Protein AF-A0A538QY60-F1 (afdb_monomer_lite)

Sequence (248 aa):
MGRTGRHKSGGAQTLTHEDLARRRRRSDPSRRLRSSMGAKIITKTDRQMEDRLHAVASDPERADTLQKARAFKRTWIELAEALSRVHDKQLWDRWGFSDFDAYCRKELHLRSSTVAKLLGSYRFLETTAPRVIERARTDRHEAPIPSLPVVEFVQRATETGAADAETLRSIHRVAFEEGADAPVLNRQFGKLAFPQTDRDRREKLRAQIAQAARRLSSLIAEDGAPVPRQLAIRLEETIGELLEAVEN

Radius of gyration: 30.3 Å; chains: 1; bounding box: 83×89×67 Å

Structure (mmCIF, N/CA/C/O backbone):
data_AF-A0A538QY60-F1
#
_entry.id   AF-A0A538QY60-F1
#
loop_
_atom_site.group_PDB
_atom_site.id
_atom_site.type_symbol
_atom_site.label_atom_id
_atom_site.label_alt_id
_atom_site.label_comp_id
_atom_site.label_asym_id
_atom_site.label_entity_id
_atom_site.label_seq_id
_atom_site.pdbx_PDB_ins_code
_atom_site.Cartn_x
_atom_site.Cartn_y
_atom_site.Cartn_z
_atom_site.occupancy
_atom_site.B_iso_or_equiv
_atom_site.auth_seq_id
_atom_site.auth_comp_id
_atom_site.auth_asym_id
_atom_site.auth_atom_id
_atom_site.pdbx_PDB_model_num
ATOM 1 N N . MET A 1 1 ? -55.973 64.658 11.637 1.00 44.03 1 MET A N 1
ATOM 2 C CA . MET A 1 1 ? -54.753 63.821 11.708 1.00 44.03 1 MET A CA 1
ATOM 3 C C . MET A 1 1 ? -55.107 62.484 12.337 1.00 44.03 1 MET A C 1
ATOM 5 O O . MET A 1 1 ? -55.472 62.456 13.501 1.00 44.03 1 MET A O 1
ATOM 9 N N . GLY A 1 2 ? -55.047 61.400 11.566 1.00 36.53 2 GLY A N 1
ATOM 10 C CA . GLY A 1 2 ? -55.363 60.049 12.033 1.00 36.53 2 GLY A CA 1
ATOM 11 C C . GLY A 1 2 ? -54.959 59.024 10.976 1.00 36.53 2 GLY A C 1
ATOM 12 O O . GLY A 1 2 ? -55.387 59.116 9.832 1.00 36.53 2 GLY A O 1
ATOM 13 N N . ARG A 1 3 ? -54.059 58.114 11.358 1.00 40.88 3 ARG A N 1
ATOM 14 C CA . ARG A 1 3 ? -53.498 57.011 10.561 1.00 40.88 3 ARG A CA 1
ATOM 15 C C . ARG A 1 3 ? -54.577 56.012 10.132 1.00 40.88 3 ARG A C 1
ATOM 17 O O . ARG A 1 3 ? -55.439 55.702 10.943 1.00 40.88 3 ARG A O 1
ATOM 24 N N . THR A 1 4 ? -54.409 55.391 8.960 1.00 40.41 4 THR A N 1
ATOM 25 C CA . THR A 1 4 ? -54.319 53.925 8.710 1.00 40.41 4 THR A CA 1
ATOM 26 C C . THR A 1 4 ? -54.569 53.615 7.227 1.00 40.41 4 THR A C 1
ATOM 28 O O . THR A 1 4 ? -55.268 54.358 6.552 1.00 40.41 4 THR A O 1
ATOM 31 N N . GLY A 1 5 ? -53.990 52.518 6.716 1.00 36.97 5 GLY A N 1
ATOM 32 C CA . GLY A 1 5 ? -54.408 51.932 5.433 1.00 36.97 5 GLY A CA 1
ATOM 33 C C . GLY A 1 5 ? -53.284 51.505 4.489 1.00 36.97 5 GLY A C 1
ATOM 34 O O . GLY A 1 5 ? -53.156 52.027 3.390 1.00 36.97 5 GLY A O 1
ATOM 35 N N . ARG A 1 6 ? -52.461 50.539 4.906 1.00 41.94 6 ARG A N 1
ATOM 36 C CA . ARG A 1 6 ? -51.459 49.863 4.070 1.00 41.94 6 ARG A CA 1
ATOM 37 C C . ARG A 1 6 ? -52.165 48.772 3.251 1.00 41.94 6 ARG A C 1
ATOM 39 O O . ARG A 1 6 ? -52.459 47.721 3.807 1.00 41.94 6 ARG A O 1
ATOM 46 N N . HIS A 1 7 ? -52.394 48.988 1.956 1.00 40.53 7 HIS A N 1
ATOM 47 C CA . HIS A 1 7 ? -52.781 47.921 1.023 1.00 40.53 7 HIS A CA 1
ATOM 48 C C . HIS A 1 7 ? -51.578 47.510 0.165 1.00 40.53 7 HIS A C 1
ATOM 50 O O . HIS A 1 7 ? -51.062 48.288 -0.632 1.00 40.53 7 HIS A O 1
ATOM 56 N N . LYS A 1 8 ? -51.116 46.270 0.367 1.00 40.91 8 LYS A N 1
ATOM 57 C CA . LYS A 1 8 ? -50.194 45.568 -0.533 1.00 40.91 8 LYS A CA 1
ATOM 58 C C . LYS A 1 8 ? -51.001 45.065 -1.732 1.00 40.91 8 LYS A C 1
ATOM 60 O O . LYS A 1 8 ? -51.895 44.244 -1.547 1.00 40.91 8 LYS A O 1
ATOM 65 N N . SER A 1 9 ? -50.678 45.529 -2.933 1.00 40.78 9 SER A N 1
ATOM 66 C CA . SER A 1 9 ? -51.128 44.927 -4.186 1.00 40.78 9 SER A CA 1
ATOM 67 C C . SER A 1 9 ? -50.251 43.715 -4.509 1.00 40.78 9 SER A C 1
ATOM 69 O O . SER A 1 9 ? -49.025 43.805 -4.592 1.00 40.78 9 SER A O 1
ATOM 71 N N . GLY A 1 10 ? -50.894 42.556 -4.636 1.00 39.69 10 GLY A N 1
ATOM 72 C CA . GLY A 1 10 ? -50.293 41.346 -5.174 1.00 39.69 10 GLY A CA 1
ATOM 73 C C . GLY A 1 10 ? -50.169 41.456 -6.690 1.00 39.69 10 GLY A C 1
ATOM 74 O O . GLY A 1 10 ? -51.162 41.663 -7.380 1.00 39.69 10 GLY A O 1
ATOM 75 N N . GLY A 1 11 ? -48.949 41.304 -7.196 1.00 34.94 11 GLY A N 1
ATOM 76 C CA . GLY A 1 11 ? -48.679 41.002 -8.596 1.00 34.94 11 GLY A CA 1
ATOM 77 C C . GLY A 1 11 ? -48.161 39.575 -8.684 1.00 34.94 11 GLY A C 1
ATOM 78 O O . GLY A 1 11 ? -47.003 39.320 -8.362 1.00 34.94 11 GLY A O 1
ATOM 79 N N . ALA A 1 12 ? -49.027 38.644 -9.079 1.00 43.31 12 ALA A N 1
ATOM 80 C CA . ALA A 1 12 ? -48.617 37.317 -9.510 1.00 43.31 12 ALA A CA 1
ATOM 81 C C . ALA A 1 12 ? -47.839 37.471 -10.825 1.00 43.31 12 ALA A C 1
ATOM 83 O O . ALA A 1 12 ? -48.423 37.782 -11.860 1.00 43.31 12 ALA A O 1
ATOM 84 N N . GLN A 1 13 ? -46.516 37.310 -10.778 1.00 47.62 13 GLN A N 1
ATOM 85 C CA . GLN A 1 13 ? -45.700 37.203 -11.984 1.00 47.62 13 GLN A CA 1
ATOM 86 C C . GLN A 1 13 ? -45.639 35.736 -12.400 1.00 47.62 13 GLN A C 1
ATOM 88 O O . GLN A 1 13 ? -45.010 34.901 -11.750 1.00 47.62 13 GLN A O 1
ATOM 93 N N . THR A 1 14 ? -46.349 35.439 -13.480 1.00 42.47 14 THR A N 1
ATOM 94 C CA . THR A 1 14 ? -46.330 34.175 -14.207 1.00 42.47 14 THR A CA 1
ATOM 95 C C . THR A 1 14 ? -44.922 33.944 -14.762 1.00 42.47 14 THR A C 1
ATOM 97 O O . THR A 1 14 ? -44.492 34.634 -15.684 1.00 42.47 14 THR A O 1
ATOM 100 N N . LEU A 1 15 ? -44.187 32.998 -14.175 1.00 45.75 15 LEU A N 1
ATOM 101 C CA . LEU A 1 15 ? -42.883 32.552 -14.670 1.00 45.75 15 LEU A CA 1
ATOM 102 C C . LEU A 1 15 ? -43.074 31.848 -16.019 1.00 45.75 15 LEU A C 1
ATOM 104 O O . LEU A 1 15 ? -43.814 30.869 -16.118 1.00 45.75 15 LEU A O 1
ATOM 108 N N . THR A 1 16 ? -42.416 32.350 -17.059 1.00 52.09 16 THR A N 1
ATOM 109 C CA . THR A 1 16 ? -42.444 31.754 -18.396 1.00 52.09 16 THR A CA 1
ATOM 110 C C . THR A 1 16 ? -41.654 30.441 -18.412 1.00 52.09 16 THR A C 1
ATOM 112 O O . THR A 1 16 ? -40.683 30.247 -17.676 1.00 52.09 16 THR A O 1
ATOM 115 N N . HIS A 1 17 ? -42.055 29.518 -19.289 1.00 43.47 17 HIS A N 1
ATOM 116 C CA . HIS A 1 17 ? -41.416 28.206 -19.476 1.00 43.47 17 HIS A CA 1
ATOM 117 C C . HIS A 1 17 ? -39.932 28.314 -19.913 1.00 43.47 17 HIS A C 1
ATOM 119 O O . HIS A 1 17 ? -39.173 27.347 -19.838 1.00 43.47 17 HIS A O 1
ATOM 125 N N . GLU A 1 18 ? -39.503 29.510 -20.327 1.00 44.44 18 GLU A N 1
ATOM 126 C CA . GLU A 1 18 ? -38.142 29.849 -20.744 1.00 44.44 18 GLU A CA 1
ATOM 127 C C . GLU A 1 18 ? -37.214 30.193 -19.556 1.00 44.44 18 GLU A C 1
ATOM 129 O O . GLU A 1 18 ? -36.021 29.871 -19.581 1.00 44.44 18 GLU A O 1
ATOM 134 N N . ASP A 1 19 ? -37.757 30.723 -18.451 1.00 41.03 19 ASP A N 1
ATOM 135 C CA . ASP A 1 19 ? -36.991 31.032 -17.231 1.00 41.03 19 ASP A CA 1
ATOM 136 C C . ASP A 1 19 ? -36.635 29.776 -16.412 1.00 41.03 19 ASP A C 1
ATOM 138 O O . ASP A 1 19 ? -35.589 29.708 -15.752 1.00 41.03 19 ASP A O 1
ATOM 142 N N . LEU A 1 20 ? -37.440 28.716 -16.530 1.00 42.97 20 LEU A N 1
ATOM 143 C CA . LEU A 1 20 ? -37.137 27.387 -15.979 1.00 42.97 20 LEU A CA 1
ATOM 144 C C . LEU A 1 20 ? -36.014 26.663 -16.746 1.00 42.97 20 LEU A C 1
ATOM 146 O O . LEU A 1 20 ? -35.313 25.828 -16.163 1.00 42.97 20 LEU A O 1
ATOM 150 N N . ALA A 1 21 ? -35.773 27.018 -18.013 1.00 39.38 21 ALA A N 1
ATOM 151 C CA . ALA A 1 21 ? -34.707 26.434 -18.828 1.00 39.38 21 ALA A CA 1
ATOM 152 C C . ALA A 1 21 ? -33.327 27.070 -18.561 1.00 39.38 21 ALA A C 1
ATOM 154 O O . ALA A 1 21 ? -32.301 26.390 -18.658 1.00 39.38 21 ALA A O 1
ATOM 155 N N . ARG A 1 22 ? -33.266 28.342 -18.133 1.00 41.81 22 ARG A N 1
ATOM 156 C CA . ARG A 1 22 ? -31.994 29.021 -17.800 1.00 41.81 22 ARG A CA 1
ATOM 157 C C . ARG A 1 22 ? -31.427 28.666 -16.423 1.00 41.81 22 ARG A C 1
ATOM 159 O O . ARG A 1 22 ? -30.212 28.732 -16.239 1.00 41.81 22 ARG A O 1
ATOM 166 N N . ARG A 1 23 ? -32.247 28.199 -15.475 1.00 40.16 23 ARG A N 1
ATOM 167 C CA . ARG A 1 23 ? -31.788 27.750 -14.139 1.00 40.16 23 ARG A CA 1
ATOM 168 C C . ARG A 1 23 ? -31.292 26.299 -14.077 1.00 40.16 23 ARG A C 1
ATOM 170 O O . ARG A 1 23 ? -30.797 25.870 -13.036 1.00 40.16 23 ARG A O 1
ATOM 177 N N . ARG A 1 24 ? -31.350 25.553 -15.186 1.00 39.09 24 ARG A N 1
ATOM 178 C CA . ARG A 1 24 ? -30.848 24.169 -15.290 1.00 39.09 24 ARG A CA 1
ATOM 179 C C . ARG A 1 24 ? -29.451 24.028 -15.900 1.00 39.09 24 ARG A C 1
ATOM 181 O O . ARG A 1 24 ? -29.015 22.911 -16.150 1.00 39.09 24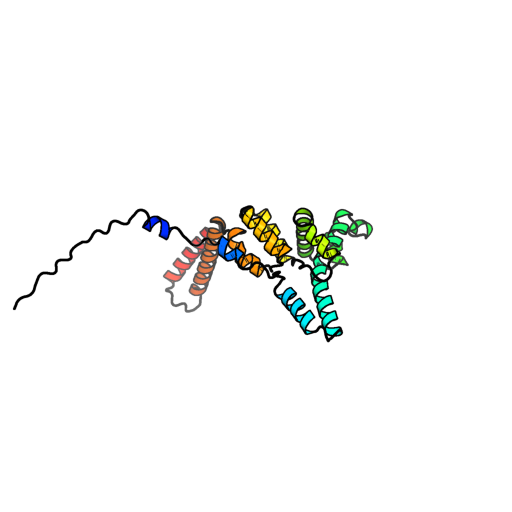 ARG A O 1
ATOM 188 N N . ARG A 1 25 ? -28.675 25.109 -16.027 1.00 40.50 25 ARG A N 1
ATOM 189 C CA . ARG A 1 25 ? -27.211 25.000 -16.167 1.00 40.50 25 ARG A CA 1
ATOM 190 C C . ARG A 1 25 ? -26.566 24.880 -14.788 1.00 40.50 25 ARG A C 1
ATOM 192 O O . ARG A 1 25 ? -25.803 25.740 -14.358 1.00 40.50 25 ARG A O 1
ATOM 199 N N . ARG A 1 26 ? -26.899 23.792 -14.083 1.00 39.00 26 ARG A N 1
ATOM 200 C CA . ARG A 1 26 ? -26.065 23.309 -12.982 1.00 39.00 26 ARG A CA 1
ATOM 201 C C . ARG A 1 26 ? -24.711 22.971 -13.591 1.00 39.00 26 ARG A C 1
ATOM 203 O O . ARG A 1 26 ? -24.622 22.204 -14.542 1.00 39.00 26 ARG A O 1
ATOM 210 N N . SER A 1 27 ? -23.695 23.638 -13.070 1.00 42.44 27 SER A N 1
ATOM 211 C CA . SER A 1 27 ? -22.279 23.386 -13.287 1.00 42.44 27 SER A CA 1
ATOM 212 C C . SER A 1 27 ? -21.989 21.895 -13.439 1.00 42.44 27 SER A C 1
ATOM 214 O O . SER A 1 27 ? -22.025 21.167 -12.451 1.00 42.44 27 SER A O 1
ATOM 216 N N . ASP A 1 28 ? -21.693 21.473 -14.666 1.00 39.91 28 ASP A N 1
ATOM 217 C CA . ASP A 1 28 ? -21.129 20.161 -14.955 1.00 39.91 28 ASP A CA 1
ATOM 218 C C . ASP A 1 28 ? -19.698 20.113 -14.378 1.00 39.91 28 ASP A C 1
ATOM 220 O O . ASP A 1 28 ? -18.821 20.847 -14.861 1.00 39.91 28 ASP A O 1
ATOM 224 N N . PRO A 1 29 ? -19.435 19.311 -13.327 1.00 40.12 29 PRO A N 1
ATOM 225 C CA . PRO A 1 29 ? -18.105 19.186 -12.730 1.00 40.12 29 PRO A CA 1
ATOM 226 C C . PRO A 1 29 ? -17.076 18.657 -13.739 1.00 40.12 29 PRO A C 1
ATOM 228 O O . PRO A 1 29 ? -15.895 19.002 -13.670 1.00 40.12 29 PRO A O 1
ATOM 231 N N . SER A 1 30 ? -17.543 17.905 -14.738 1.00 37.53 30 SER A N 1
ATOM 232 C CA . SER A 1 30 ? -16.745 17.269 -15.789 1.00 37.53 30 SER A CA 1
ATOM 233 C C . SER A 1 30 ? -16.115 18.283 -16.745 1.00 37.53 30 SER A C 1
ATOM 235 O O . SER A 1 30 ? -15.095 18.003 -17.376 1.00 37.53 30 SER A O 1
ATOM 237 N N . ARG A 1 31 ? -16.678 19.497 -16.840 1.00 32.94 31 ARG A N 1
ATOM 238 C CA . ARG A 1 31 ? -16.160 20.557 -17.719 1.00 32.94 31 ARG A CA 1
ATOM 239 C C . ARG A 1 31 ? -15.031 21.367 -17.078 1.00 32.94 31 ARG A C 1
ATOM 241 O O . ARG A 1 31 ? -14.162 21.849 -17.798 1.00 32.94 31 ARG A O 1
ATOM 248 N N . ARG A 1 32 ? -14.982 21.463 -15.742 1.00 34.56 32 ARG A N 1
ATOM 249 C CA . ARG A 1 32 ? -13.853 22.094 -15.021 1.00 34.56 32 ARG A CA 1
ATOM 250 C C . ARG A 1 32 ? -12.600 21.216 -15.004 1.00 34.56 32 ARG A C 1
ATOM 252 O O . ARG A 1 32 ? -11.502 21.748 -14.916 1.00 34.56 32 ARG A O 1
ATOM 259 N N . LEU A 1 33 ? -12.758 19.904 -15.174 1.00 37.53 33 LEU A N 1
ATOM 260 C CA . LEU A 1 33 ? -11.648 18.955 -15.302 1.00 37.53 33 LEU A CA 1
ATOM 261 C C . LEU A 1 33 ? -10.988 18.967 -16.694 1.00 37.53 33 LEU A C 1
ATOM 263 O O . LEU A 1 33 ? -9.854 18.525 -16.829 1.00 37.53 33 LEU A O 1
ATOM 267 N N . ARG A 1 34 ? -11.646 19.513 -17.729 1.00 36.66 34 ARG A N 1
ATOM 268 C CA . ARG A 1 34 ? -11.097 19.559 -19.100 1.00 36.66 34 ARG A CA 1
ATOM 269 C C . ARG A 1 34 ? -10.158 20.740 -19.373 1.00 36.66 34 ARG A C 1
ATOM 271 O O . ARG A 1 34 ? -9.475 20.723 -20.387 1.00 36.66 34 ARG A O 1
ATOM 278 N N . SER A 1 35 ? -10.089 21.740 -18.490 1.00 29.81 35 SER A N 1
ATOM 279 C CA . SER A 1 35 ? -9.277 22.953 -18.711 1.00 29.81 35 SER A CA 1
ATOM 280 C C . SER A 1 35 ? -7.883 22.920 -18.063 1.00 29.81 35 SER A C 1
ATOM 282 O O . SER A 1 35 ? -7.168 23.915 -18.120 1.00 29.81 35 SER A O 1
ATOM 284 N N . SER A 1 36 ? -7.475 21.796 -17.466 1.00 33.50 36 SER A N 1
ATOM 285 C CA . SER A 1 36 ? -6.102 21.568 -16.982 1.00 33.50 36 SER A CA 1
ATOM 286 C C . SER A 1 36 ? -5.434 20.467 -17.811 1.00 33.50 36 SER A C 1
ATOM 288 O O . SER A 1 36 ? -4.886 19.497 -17.307 1.00 33.50 36 SER A O 1
ATOM 290 N N . MET A 1 37 ? -5.561 20.581 -19.130 1.00 38.28 37 MET A N 1
ATOM 291 C CA . MET A 1 37 ? -4.953 19.673 -20.092 1.00 38.28 37 MET A CA 1
ATOM 292 C C . MET A 1 37 ? -3.650 20.330 -20.558 1.00 38.28 37 MET A C 1
ATOM 294 O O . MET A 1 37 ? -3.700 21.363 -21.219 1.00 38.28 37 MET A O 1
ATOM 298 N N . GLY A 1 38 ? -2.492 19.789 -20.157 1.00 31.70 38 GLY A N 1
ATOM 299 C CA . GLY A 1 38 ? -1.201 20.224 -20.714 1.00 31.70 38 GLY A CA 1
ATOM 300 C C . GLY A 1 38 ? 0.038 20.153 -19.821 1.00 31.70 38 GLY A C 1
ATOM 301 O O . GLY A 1 38 ? 1.133 20.382 -20.320 1.00 31.70 38 GLY A O 1
ATOM 302 N N . ALA A 1 39 ? -0.071 19.815 -18.538 1.00 32.88 39 ALA A N 1
ATOM 303 C CA . ALA A 1 39 ? 1.103 19.651 -17.683 1.00 32.88 39 ALA A CA 1
ATOM 304 C C . ALA A 1 39 ? 1.145 18.212 -17.167 1.00 32.88 39 ALA A C 1
ATOM 306 O O . ALA A 1 39 ? 0.395 17.889 -16.251 1.00 32.88 39 ALA A O 1
ATOM 307 N N . LYS A 1 40 ? 2.008 17.361 -17.758 1.00 33.75 40 LYS A N 1
ATOM 308 C CA . LYS A 1 40 ? 2.375 16.023 -17.239 1.00 33.75 40 LYS A CA 1
ATOM 309 C C . LYS A 1 40 ? 2.449 16.133 -15.722 1.00 33.75 40 LYS A C 1
ATOM 311 O O . LYS A 1 40 ? 3.276 16.929 -15.283 1.00 33.75 40 LYS A O 1
ATOM 316 N N . ILE A 1 41 ? 1.558 15.513 -14.937 1.00 40.41 41 ILE A N 1
ATOM 317 C CA . ILE A 1 41 ? 1.524 15.875 -13.516 1.00 40.41 41 ILE A CA 1
ATOM 318 C C . ILE A 1 41 ? 2.836 15.489 -12.857 1.00 40.41 41 ILE A C 1
ATOM 320 O O . ILE A 1 41 ? 3.411 16.412 -12.328 1.00 40.41 41 ILE A O 1
ATOM 324 N N . ILE A 1 42 ? 3.423 14.305 -13.020 1.00 49.16 42 ILE A N 1
ATOM 325 C CA . ILE A 1 42 ? 4.680 13.896 -12.364 1.00 49.16 42 ILE A CA 1
ATOM 326 C C . ILE A 1 42 ? 4.541 14.011 -10.824 1.00 49.16 42 ILE A C 1
ATOM 328 O O . ILE A 1 42 ? 3.938 14.943 -10.288 1.00 49.16 42 ILE A O 1
ATOM 332 N N . THR A 1 43 ? 5.050 13.051 -10.043 1.00 56.62 43 THR A N 1
ATOM 333 C CA . THR A 1 43 ? 4.915 13.164 -8.575 1.00 56.62 43 THR A CA 1
ATOM 334 C C . THR A 1 43 ? 5.474 14.523 -8.138 1.00 56.62 43 THR A C 1
ATOM 336 O O . THR A 1 43 ? 6.465 14.973 -8.709 1.00 56.62 43 THR A O 1
ATOM 339 N N . LYS A 1 44 ? 4.877 15.224 -7.158 1.00 56.03 44 LYS A N 1
ATOM 340 C CA . LYS A 1 44 ? 5.385 16.550 -6.732 1.00 56.03 44 LYS A CA 1
ATOM 341 C C . LYS A 1 44 ? 6.896 16.506 -6.490 1.00 56.03 44 LYS A C 1
ATOM 343 O O . LYS A 1 44 ? 7.605 17.442 -6.834 1.00 56.03 44 LYS A O 1
ATOM 348 N N . THR A 1 45 ? 7.383 15.394 -5.948 1.00 53.72 45 THR A N 1
ATOM 349 C CA . THR A 1 45 ? 8.804 15.128 -5.746 1.00 53.72 45 THR A CA 1
ATOM 350 C C . THR A 1 45 ? 9.565 14.864 -7.046 1.00 53.72 45 THR A C 1
ATOM 352 O O . THR A 1 45 ? 10.650 15.406 -7.187 1.00 53.72 45 THR A O 1
ATOM 355 N N . ASP A 1 46 ? 9.057 14.062 -7.984 1.00 57.94 46 ASP A N 1
ATOM 356 C CA . ASP A 1 46 ? 9.728 13.829 -9.273 1.00 57.94 46 ASP A CA 1
ATOM 357 C C . ASP A 1 46 ? 9.736 15.080 -10.148 1.00 57.94 46 ASP A C 1
ATOM 359 O O . ASP A 1 46 ? 10.753 15.355 -10.767 1.00 57.94 46 ASP A O 1
ATOM 363 N N . ARG A 1 47 ? 8.669 15.885 -10.120 1.00 63.91 47 ARG A N 1
ATOM 364 C CA . ARG A 1 47 ? 8.585 17.164 -10.826 1.00 63.91 47 ARG A CA 1
ATOM 365 C C . ARG A 1 47 ? 9.565 18.157 -10.230 1.00 63.91 47 ARG A C 1
ATOM 367 O O . ARG A 1 47 ? 10.355 18.747 -10.940 1.00 63.91 47 ARG A O 1
ATOM 374 N N . GLN A 1 48 ? 9.605 18.248 -8.900 1.00 63.75 48 GLN A N 1
ATOM 375 C CA . GLN A 1 48 ? 10.630 19.024 -8.207 1.00 63.75 48 GLN A CA 1
ATOM 376 C C . GLN A 1 48 ? 12.044 18.510 -8.485 1.00 63.75 48 GLN A C 1
ATOM 378 O O . GLN A 1 48 ? 12.972 19.307 -8.489 1.00 63.75 48 GLN A O 1
ATOM 383 N N . MET A 1 49 ? 12.249 17.201 -8.656 1.00 66.19 49 MET A N 1
ATOM 384 C CA . MET A 1 49 ? 13.557 16.635 -9.000 1.00 66.19 49 MET A CA 1
ATOM 385 C C . MET A 1 49 ? 13.931 16.913 -10.460 1.00 66.19 49 MET A C 1
ATOM 387 O O . MET A 1 49 ? 15.101 17.158 -10.719 1.00 66.19 49 MET A O 1
ATOM 391 N N . GLU A 1 50 ? 12.974 16.919 -11.385 1.00 69.25 50 GLU A N 1
ATOM 392 C CA . GLU A 1 50 ? 13.157 17.303 -12.789 1.00 69.25 50 GLU A CA 1
ATOM 393 C C . GLU A 1 50 ? 13.428 18.807 -12.930 1.00 69.25 50 GLU A C 1
ATOM 395 O O . GLU A 1 50 ? 14.441 19.197 -13.504 1.00 69.25 50 GLU A O 1
ATOM 400 N N . ASP A 1 51 ? 12.618 19.655 -12.292 1.00 75.00 51 ASP A N 1
ATOM 401 C CA . ASP A 1 51 ? 12.842 21.102 -12.213 1.00 75.00 51 ASP A CA 1
ATOM 402 C C . ASP A 1 51 ? 14.221 21.405 -11.598 1.00 75.00 51 ASP A C 1
ATOM 404 O O . ASP A 1 51 ? 14.958 22.269 -12.074 1.00 75.00 51 ASP A O 1
ATOM 408 N N . ARG A 1 52 ? 14.614 20.655 -10.556 1.00 68.25 52 ARG A N 1
ATOM 409 C CA . ARG A 1 52 ? 15.950 20.763 -9.952 1.00 68.25 52 ARG A CA 1
ATOM 410 C C . ARG A 1 52 ? 17.050 20.263 -10.877 1.00 68.25 52 ARG A C 1
ATOM 412 O O . ARG A 1 52 ? 18.094 20.897 -10.889 1.00 68.25 52 ARG A O 1
ATOM 419 N N . LEU A 1 53 ? 16.842 19.185 -11.635 1.00 73.44 53 LEU A N 1
ATOM 420 C CA . LEU A 1 53 ? 17.801 18.688 -12.629 1.00 73.44 53 LEU A CA 1
ATOM 421 C C . LEU A 1 53 ? 18.093 19.751 -13.688 1.00 73.44 53 LEU A C 1
ATOM 423 O O . LEU A 1 53 ? 19.257 19.989 -13.994 1.00 73.44 53 LEU A O 1
ATOM 427 N N . HIS A 1 54 ? 17.060 20.438 -14.182 1.00 75.06 54 HIS A N 1
ATOM 428 C CA . HIS A 1 54 ? 17.236 21.573 -15.086 1.00 75.06 54 HIS A CA 1
ATOM 429 C C . HIS A 1 54 ? 17.958 22.745 -14.408 1.00 75.06 54 HIS A C 1
ATOM 431 O O . HIS A 1 54 ? 18.854 23.338 -15.003 1.00 75.06 54 HIS A O 1
ATOM 437 N N . ALA A 1 55 ? 17.621 23.052 -13.152 1.00 73.56 55 ALA A N 1
ATOM 438 C CA . ALA A 1 55 ? 18.246 24.144 -12.405 1.00 73.56 55 ALA A CA 1
ATOM 439 C C . ALA A 1 55 ? 19.720 23.889 -12.033 1.00 73.56 55 ALA A C 1
ATOM 441 O O . ALA A 1 55 ? 20.468 24.846 -11.853 1.00 73.56 55 ALA A O 1
ATOM 442 N N . VAL A 1 56 ? 20.143 22.625 -11.907 1.00 76.56 56 VAL A N 1
ATOM 443 C CA . VAL A 1 56 ? 21.534 22.242 -11.600 1.00 76.56 56 VAL A CA 1
ATOM 444 C C . VAL A 1 56 ? 22.272 21.675 -12.811 1.00 76.56 56 VAL A C 1
ATOM 446 O O . VAL A 1 56 ? 23.317 21.060 -12.647 1.00 76.56 56 VAL A O 1
ATOM 449 N N . ALA A 1 57 ? 21.769 21.885 -14.031 1.00 73.31 57 ALA A N 1
ATOM 450 C CA . ALA A 1 57 ? 22.366 21.324 -15.245 1.00 73.31 57 ALA A CA 1
ATOM 451 C C . ALA A 1 57 ? 23.829 21.759 -15.476 1.00 73.31 57 ALA A C 1
ATOM 453 O O . ALA A 1 57 ? 24.585 21.045 -16.129 1.00 73.31 57 ALA A O 1
ATOM 454 N N . SER A 1 58 ? 24.242 22.905 -14.923 1.00 80.31 58 SER A N 1
ATOM 455 C CA . SER A 1 58 ? 25.626 23.396 -14.946 1.00 80.31 58 SER A CA 1
ATOM 456 C C . SER A 1 58 ? 26.534 22.783 -13.868 1.00 80.31 58 SER A C 1
ATOM 458 O O . SER A 1 58 ? 27.714 23.113 -13.822 1.00 80.31 58 SER A O 1
ATOM 460 N N . ASP A 1 59 ? 25.995 21.934 -12.990 1.00 83.06 59 ASP A N 1
ATOM 461 C CA . ASP A 1 59 ? 26.702 21.218 -11.925 1.00 83.06 59 ASP A CA 1
ATOM 462 C C . ASP A 1 59 ? 26.554 19.699 -12.155 1.00 83.06 59 ASP A C 1
ATOM 464 O O . ASP A 1 59 ? 25.557 19.088 -11.744 1.00 83.06 59 ASP A O 1
ATOM 468 N N . PRO A 1 60 ? 27.524 19.078 -12.854 1.00 76.38 60 PRO A N 1
ATOM 469 C CA . PRO A 1 60 ? 27.450 17.672 -13.236 1.00 76.38 60 PRO A CA 1
ATOM 470 C C . PRO A 1 60 ? 27.306 16.709 -12.052 1.00 76.38 60 PRO A C 1
ATOM 472 O O . PRO A 1 60 ? 26.589 15.717 -12.169 1.00 76.38 60 PRO A O 1
ATOM 475 N N . GLU A 1 61 ? 27.927 16.998 -10.904 1.00 69.94 61 GLU A N 1
ATOM 476 C CA . GLU A 1 61 ? 27.871 16.130 -9.718 1.00 69.94 61 GLU A CA 1
ATOM 477 C C . GLU A 1 61 ? 26.492 16.172 -9.049 1.00 69.94 61 GLU A C 1
ATOM 479 O O . GLU A 1 61 ? 25.937 15.138 -8.648 1.00 69.94 61 GLU A O 1
ATOM 484 N N . ARG A 1 62 ? 25.879 17.359 -8.967 1.00 70.00 62 ARG A N 1
ATOM 485 C CA . ARG A 1 62 ? 24.512 17.498 -8.440 1.00 70.00 62 ARG A CA 1
ATOM 486 C C . ARG A 1 62 ? 23.475 16.907 -9.384 1.00 70.00 62 ARG A C 1
ATOM 488 O O . ARG A 1 62 ? 22.521 16.281 -8.911 1.00 70.00 62 ARG A O 1
ATOM 495 N N . ALA A 1 63 ? 23.654 17.079 -10.692 1.00 74.56 63 ALA A N 1
ATOM 496 C CA . ALA A 1 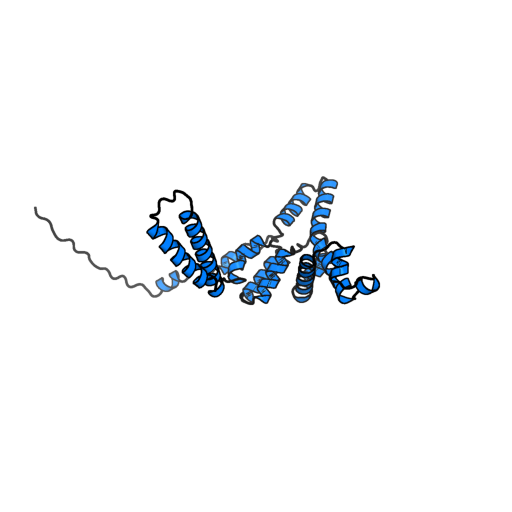63 ? 22.794 16.459 -11.691 1.00 74.56 63 ALA A CA 1
ATOM 497 C C . ALA A 1 63 ? 22.871 14.924 -11.614 1.00 74.56 63 ALA A C 1
ATOM 499 O O . ALA A 1 63 ? 21.835 14.262 -11.548 1.00 74.56 63 ALA A O 1
ATOM 500 N N . ASP A 1 64 ? 24.078 14.362 -11.525 1.00 72.69 64 ASP A N 1
ATOM 501 C CA . ASP A 1 64 ? 24.312 12.924 -11.362 1.00 72.69 64 ASP A CA 1
ATOM 502 C C . ASP A 1 64 ? 23.674 12.374 -10.072 1.00 72.69 64 ASP A C 1
ATOM 504 O O . ASP A 1 64 ? 22.944 11.379 -10.099 1.00 72.69 64 ASP A O 1
ATOM 508 N N . THR A 1 65 ? 23.839 13.070 -8.946 1.00 74.75 65 THR A N 1
ATOM 509 C CA . THR A 1 65 ? 23.229 12.670 -7.666 1.00 74.75 65 THR A CA 1
ATOM 510 C C . THR A 1 65 ? 21.696 12.647 -7.744 1.00 74.75 65 THR A C 1
ATOM 512 O O . THR A 1 65 ? 21.056 11.707 -7.264 1.00 74.75 65 THR A O 1
ATOM 515 N N . LEU A 1 66 ? 21.081 13.650 -8.384 1.00 74.06 66 LEU A N 1
ATOM 516 C CA . LEU A 1 66 ? 19.630 13.689 -8.598 1.00 74.06 66 LEU A CA 1
ATOM 517 C C . LEU A 1 66 ? 19.152 12.582 -9.546 1.00 74.06 66 LEU A C 1
ATOM 519 O O . LEU A 1 66 ? 18.102 11.985 -9.296 1.00 74.06 66 LEU A O 1
ATOM 523 N N . GLN A 1 67 ? 19.910 12.270 -10.600 1.00 72.88 67 GLN A N 1
ATOM 524 C CA . GLN A 1 67 ? 19.596 11.155 -11.497 1.00 72.88 67 GLN A CA 1
ATOM 525 C C . GLN A 1 67 ? 19.632 9.816 -10.754 1.00 72.88 67 GLN A C 1
ATOM 527 O O . GLN A 1 67 ? 18.672 9.047 -10.838 1.00 72.88 67 GLN A O 1
ATOM 532 N N . LYS A 1 68 ? 20.672 9.568 -9.950 1.00 73.75 68 LYS A N 1
ATOM 533 C CA . LYS A 1 68 ? 20.788 8.364 -9.111 1.00 73.75 68 LYS A CA 1
ATOM 534 C C . LYS A 1 68 ? 19.647 8.258 -8.099 1.00 73.75 68 LYS A C 1
ATOM 536 O O . LYS A 1 68 ? 19.061 7.187 -7.945 1.00 73.75 68 LYS A O 1
ATOM 541 N N . ALA A 1 69 ? 19.256 9.368 -7.470 1.00 72.06 69 ALA A N 1
ATOM 542 C CA . ALA A 1 69 ? 18.112 9.401 -6.556 1.00 72.06 69 ALA A CA 1
ATOM 543 C C . ALA A 1 69 ? 16.775 9.083 -7.257 1.00 72.06 69 ALA A C 1
ATOM 545 O O . ALA A 1 69 ? 15.921 8.404 -6.683 1.00 72.06 69 ALA A O 1
ATOM 546 N N . ARG A 1 70 ? 16.585 9.530 -8.507 1.00 72.69 70 ARG A N 1
ATOM 547 C CA . ARG A 1 70 ? 15.408 9.167 -9.320 1.00 72.69 70 ARG A CA 1
ATOM 548 C C . ARG A 1 70 ? 15.432 7.693 -9.724 1.00 72.69 70 ARG A C 1
ATOM 550 O O . ARG A 1 70 ? 14.408 7.025 -9.598 1.00 72.69 70 ARG A O 1
ATOM 557 N N . ALA A 1 71 ? 16.586 7.167 -10.137 1.00 70.44 71 ALA A N 1
ATOM 558 C CA . ALA A 1 71 ? 16.756 5.751 -10.462 1.00 70.44 71 ALA A CA 1
ATOM 559 C C . ALA A 1 71 ? 16.462 4.847 -9.252 1.00 70.44 71 ALA A C 1
ATOM 561 O O . ALA A 1 71 ? 15.777 3.835 -9.391 1.00 70.44 71 ALA A O 1
ATOM 562 N N . PHE A 1 72 ? 16.865 5.263 -8.047 1.00 70.50 72 PHE A N 1
ATOM 563 C CA . PHE A 1 72 ? 16.582 4.531 -6.813 1.00 70.50 72 PHE A CA 1
ATOM 564 C C . PHE A 1 72 ? 15.081 4.287 -6.585 1.00 70.50 72 PHE A C 1
ATOM 566 O O . PHE A 1 72 ? 14.699 3.223 -6.109 1.00 70.50 72 PHE A O 1
ATOM 573 N N . LYS A 1 73 ? 14.188 5.202 -6.985 1.00 67.50 73 LYS A N 1
ATOM 574 C CA . LYS A 1 73 ? 12.730 5.006 -6.829 1.00 67.50 73 LYS A CA 1
ATOM 575 C C . LYS A 1 73 ? 12.169 3.836 -7.642 1.00 67.50 73 LYS A C 1
ATOM 577 O O . LYS A 1 73 ? 11.073 3.369 -7.350 1.00 67.50 73 LYS A O 1
ATOM 582 N N . ARG A 1 74 ? 12.908 3.360 -8.644 1.00 73.12 74 ARG A N 1
ATOM 583 C CA . ARG A 1 74 ? 12.540 2.231 -9.512 1.00 73.12 74 ARG A CA 1
ATOM 584 C C . ARG A 1 74 ? 12.924 0.886 -8.903 1.00 73.12 74 ARG A C 1
ATOM 586 O O . ARG A 1 74 ? 12.357 -0.135 -9.281 1.00 73.12 74 ARG A O 1
ATOM 593 N N . THR A 1 75 ? 13.840 0.898 -7.934 1.00 82.50 75 THR A N 1
ATOM 594 C CA . THR A 1 75 ? 14.452 -0.309 -7.355 1.00 82.50 75 THR A CA 1
ATOM 595 C C . THR A 1 75 ? 13.435 -1.261 -6.744 1.00 82.50 75 THR A C 1
ATOM 597 O O . THR A 1 75 ? 13.676 -2.462 -6.705 1.00 82.50 75 THR A O 1
ATOM 600 N N . TRP A 1 76 ? 12.267 -0.767 -6.317 1.00 90.00 76 TRP A N 1
ATOM 601 C CA . TRP A 1 76 ? 11.220 -1.640 -5.798 1.00 90.00 76 TRP A CA 1
ATOM 602 C C . TRP A 1 76 ? 10.623 -2.545 -6.887 1.00 90.00 76 TRP A C 1
ATOM 604 O O . TRP A 1 76 ? 10.355 -3.705 -6.592 1.00 90.00 76 TRP A O 1
ATOM 614 N N . ILE A 1 77 ? 10.449 -2.060 -8.128 1.00 90.88 77 ILE A N 1
ATOM 615 C CA . ILE A 1 77 ? 9.945 -2.874 -9.251 1.00 90.88 77 ILE A CA 1
ATOM 616 C C . ILE A 1 77 ? 10.991 -3.918 -9.629 1.00 90.88 77 ILE A C 1
ATOM 618 O O . ILE A 1 77 ? 10.651 -5.081 -9.810 1.00 90.88 77 ILE A O 1
ATOM 622 N N . GLU A 1 78 ? 12.263 -3.523 -9.695 1.00 89.88 78 GLU A N 1
ATOM 623 C CA . GLU A 1 78 ? 13.373 -4.431 -10.004 1.00 89.88 78 GLU A CA 1
ATOM 624 C C . GLU A 1 78 ? 13.508 -5.538 -8.951 1.00 89.88 78 GLU A C 1
ATOM 626 O O . GLU A 1 78 ? 13.642 -6.716 -9.289 1.00 89.88 78 GLU A O 1
ATOM 631 N N . LEU A 1 79 ? 13.415 -5.170 -7.669 1.00 90.50 79 LEU A N 1
ATOM 632 C CA . LEU A 1 79 ? 13.423 -6.120 -6.564 1.00 90.50 79 LEU A CA 1
ATOM 633 C C . LEU A 1 79 ? 12.195 -7.031 -6.606 1.00 90.50 79 LEU A C 1
ATOM 635 O O . LEU A 1 79 ? 12.342 -8.240 -6.462 1.00 90.50 79 LEU A O 1
ATOM 639 N N . ALA A 1 80 ? 10.995 -6.485 -6.812 1.00 94.69 80 ALA A N 1
ATOM 640 C CA . ALA A 1 80 ? 9.772 -7.279 -6.871 1.00 94.69 80 ALA A CA 1
ATOM 641 C C . ALA A 1 80 ? 9.780 -8.256 -8.056 1.00 94.69 80 ALA A C 1
ATOM 643 O O . ALA A 1 80 ? 9.393 -9.409 -7.896 1.00 94.69 80 ALA A O 1
ATOM 644 N N . GLU A 1 81 ? 10.304 -7.834 -9.206 1.00 94.00 81 GLU A N 1
ATOM 645 C CA . GLU A 1 81 ? 10.514 -8.694 -10.367 1.00 94.00 81 GLU A CA 1
ATOM 646 C C . GLU A 1 81 ? 11.512 -9.822 -10.060 1.00 94.00 81 GLU A C 1
ATOM 648 O O . GLU A 1 81 ? 11.266 -10.988 -10.376 1.00 94.00 81 GLU A O 1
ATOM 653 N N . ALA A 1 82 ? 12.645 -9.504 -9.422 1.00 92.75 82 ALA A N 1
ATOM 654 C CA . ALA A 1 82 ? 13.617 -10.511 -9.008 1.00 92.75 82 ALA A CA 1
ATOM 655 C C . ALA A 1 82 ? 13.010 -11.505 -8.009 1.00 92.75 82 ALA A C 1
ATOM 657 O O . ALA A 1 82 ? 13.157 -12.712 -8.198 1.00 92.75 82 ALA A O 1
ATOM 658 N N . LEU A 1 83 ? 12.281 -11.007 -7.007 1.00 94.00 83 LEU A N 1
ATOM 659 C CA . LEU A 1 83 ? 11.556 -11.825 -6.038 1.00 94.00 83 LEU A CA 1
ATOM 660 C C . LEU A 1 83 ? 10.505 -12.704 -6.720 1.00 94.00 83 LEU A C 1
ATOM 662 O O . LEU A 1 83 ? 10.410 -13.869 -6.353 1.00 94.00 83 LEU A O 1
ATOM 666 N N . SER A 1 84 ? 9.772 -12.204 -7.722 1.00 96.19 84 SER A N 1
ATOM 667 C CA . SER A 1 84 ? 8.801 -13.013 -8.475 1.00 96.19 84 SER A CA 1
ATOM 668 C C . SER A 1 84 ? 9.501 -14.139 -9.222 1.00 96.19 84 SER A C 1
ATOM 670 O O . SER A 1 84 ? 9.120 -15.292 -9.092 1.00 96.19 84 SER A O 1
ATOM 672 N N . ARG A 1 85 ? 10.614 -13.860 -9.914 1.00 94.94 85 ARG A N 1
ATOM 673 C CA . ARG A 1 85 ? 11.384 -14.916 -10.593 1.00 94.94 85 ARG A CA 1
ATOM 674 C C . ARG A 1 85 ? 11.944 -15.957 -9.629 1.00 94.94 85 ARG A C 1
ATOM 676 O O . ARG A 1 85 ? 11.986 -17.132 -9.986 1.00 94.94 85 ARG A O 1
ATOM 683 N N . VAL A 1 86 ? 12.417 -15.533 -8.454 1.00 93.88 86 VAL A N 1
ATOM 684 C CA . VAL A 1 86 ? 12.850 -16.455 -7.396 1.00 93.88 86 VAL A CA 1
ATOM 685 C C . VAL A 1 86 ? 11.668 -17.306 -6.957 1.00 93.88 86 VAL A C 1
ATOM 687 O O . VAL A 1 86 ? 11.813 -18.527 -6.980 1.00 93.88 86 VAL A O 1
ATOM 690 N N . HIS A 1 87 ? 10.535 -16.660 -6.639 1.00 95.06 87 HIS A N 1
ATOM 691 C CA . HIS A 1 87 ? 9.261 -17.261 -6.238 1.00 95.06 87 HIS A CA 1
ATOM 692 C C . HIS A 1 87 ? 8.802 -18.345 -7.237 1.00 95.06 87 HIS A C 1
ATOM 694 O O . HIS A 1 87 ? 8.626 -19.509 -6.887 1.00 95.06 87 HIS A O 1
ATOM 700 N N . ASP A 1 88 ? 8.676 -17.982 -8.509 1.00 94.38 88 ASP A N 1
ATOM 701 C CA . ASP A 1 88 ? 8.069 -18.824 -9.542 1.00 94.38 88 ASP A CA 1
ATOM 702 C C . ASP A 1 88 ? 8.956 -20.009 -9.940 1.00 94.38 88 ASP A C 1
ATOM 704 O O . ASP A 1 88 ? 8.458 -21.072 -10.304 1.00 94.38 88 ASP A O 1
ATOM 708 N N . LYS A 1 89 ? 10.282 -19.849 -9.851 1.00 94.38 89 LYS A N 1
ATOM 709 C CA . LYS A 1 89 ? 11.256 -20.905 -10.175 1.00 94.38 89 LYS A CA 1
ATOM 710 C C . LYS A 1 89 ? 11.711 -21.715 -8.963 1.00 94.38 89 LYS A C 1
ATOM 712 O O . LYS A 1 89 ? 12.608 -22.541 -9.111 1.00 94.38 89 LYS A O 1
ATOM 717 N N . GLN A 1 90 ? 11.162 -21.445 -7.780 1.00 94.88 90 GLN A N 1
ATOM 718 C CA . GLN A 1 90 ? 11.545 -22.112 -6.534 1.00 94.88 90 GLN A CA 1
ATOM 719 C C . GLN A 1 90 ? 13.057 -22.087 -6.255 1.00 94.88 90 GLN A C 1
ATOM 721 O O . GLN A 1 90 ? 13.628 -23.039 -5.730 1.00 94.88 90 GLN A O 1
ATOM 726 N N . LEU A 1 91 ? 13.741 -20.987 -6.607 1.00 87.25 91 LEU A N 1
ATOM 727 C CA . LEU A 1 91 ? 15.212 -20.949 -6.567 1.00 87.25 91 LEU A CA 1
ATOM 728 C C . LEU A 1 91 ? 15.784 -21.071 -5.150 1.00 87.25 91 LEU A C 1
ATOM 730 O O . LEU A 1 91 ? 16.927 -21.483 -5.007 1.00 87.25 91 LEU A O 1
ATOM 734 N N . TRP A 1 92 ? 15.009 -20.761 -4.111 1.00 83.94 92 TRP A N 1
ATOM 735 C CA . TRP A 1 92 ? 15.444 -20.912 -2.720 1.00 83.94 92 TRP A CA 1
ATOM 736 C C . TRP A 1 92 ? 15.780 -22.361 -2.351 1.00 83.94 92 TRP A C 1
ATOM 738 O O . TRP A 1 92 ? 16.678 -22.575 -1.539 1.00 83.94 92 TRP A O 1
ATOM 748 N N . ASP A 1 93 ? 15.117 -23.340 -2.974 1.00 87.88 93 ASP A N 1
ATOM 749 C CA . ASP A 1 93 ? 15.337 -24.766 -2.714 1.00 87.88 93 ASP A CA 1
ATOM 750 C C . ASP A 1 93 ? 16.753 -25.179 -3.137 1.00 87.88 93 ASP A C 1
ATOM 752 O O . ASP A 1 93 ? 17.533 -25.708 -2.346 1.00 87.88 93 ASP A O 1
ATOM 756 N N . ARG A 1 94 ? 17.168 -24.776 -4.347 1.00 88.81 94 ARG A N 1
ATOM 757 C CA . ARG A 1 94 ? 18.534 -25.022 -4.844 1.00 88.81 94 ARG A CA 1
ATOM 758 C C . ARG A 1 94 ? 19.613 -24.332 -4.002 1.00 88.81 94 ARG A C 1
ATOM 760 O O . ARG A 1 94 ? 20.777 -24.714 -4.075 1.00 88.81 94 ARG A O 1
ATOM 767 N N . TRP A 1 95 ? 19.245 -23.266 -3.296 1.00 92.81 95 TRP A N 1
ATOM 768 C CA . TRP A 1 95 ? 20.135 -22.497 -2.427 1.00 92.81 95 TRP A CA 1
ATOM 769 C C . TRP A 1 95 ? 20.138 -23.022 -0.984 1.00 92.81 95 TRP A C 1
ATOM 771 O O . TRP A 1 95 ? 20.867 -22.495 -0.151 1.00 92.81 95 TRP A O 1
ATOM 781 N N . GLY A 1 96 ? 19.370 -24.079 -0.692 1.00 87.06 96 GLY A N 1
ATOM 782 C CA . GLY A 1 96 ? 19.364 -24.756 0.605 1.00 87.06 96 GLY A CA 1
ATOM 783 C C . GLY A 1 96 ? 18.451 -24.120 1.655 1.00 87.06 96 GLY A C 1
ATOM 784 O O . GLY A 1 96 ? 18.623 -24.375 2.848 1.00 87.06 96 GLY A O 1
ATOM 785 N N . PHE A 1 97 ? 17.486 -23.291 1.253 1.00 87.56 97 PHE A N 1
ATOM 786 C CA . PHE A 1 97 ? 16.484 -22.739 2.167 1.00 87.56 97 PHE A CA 1
ATOM 787 C C . PHE A 1 97 ? 15.226 -23.612 2.192 1.00 87.56 97 PHE A C 1
ATOM 789 O O . PHE A 1 97 ? 14.778 -24.093 1.158 1.00 87.56 97 PHE A O 1
ATOM 796 N N . SER A 1 98 ? 14.621 -23.762 3.377 1.00 94.69 98 SER A N 1
ATOM 797 C CA . SER A 1 98 ? 13.431 -24.606 3.587 1.00 94.69 98 SER A CA 1
ATOM 798 C C . SER A 1 98 ? 12.208 -24.163 2.786 1.00 94.69 98 SER A C 1
ATOM 800 O O . SER A 1 98 ? 11.386 -24.982 2.394 1.00 94.69 98 SER A O 1
ATOM 802 N N . ASP A 1 99 ? 12.070 -22.857 2.587 1.00 97.00 99 ASP A N 1
ATOM 803 C CA . ASP A 1 99 ? 10.954 -22.218 1.907 1.00 97.00 99 ASP A CA 1
ATOM 804 C C . ASP A 1 99 ? 11.353 -20.790 1.496 1.00 97.00 99 ASP A C 1
ATOM 806 O O . ASP A 1 99 ? 12.397 -20.258 1.900 1.00 97.00 99 ASP A O 1
ATOM 810 N N . PHE A 1 100 ? 10.507 -20.157 0.684 1.00 94.25 100 PHE A N 1
ATOM 811 C CA . PHE A 1 100 ? 10.743 -18.807 0.180 1.00 94.25 100 PHE A CA 1
ATOM 812 C C . PHE A 1 100 ? 10.826 -17.753 1.297 1.00 94.25 100 PHE A C 1
ATOM 814 O O . PHE A 1 100 ? 11.658 -16.848 1.227 1.00 94.25 100 PHE A O 1
ATOM 821 N N . ASP A 1 101 ? 10.016 -17.876 2.354 1.00 93.94 101 ASP A N 1
ATOM 822 C CA . ASP A 1 101 ? 10.026 -16.925 3.472 1.00 93.94 101 ASP A CA 1
ATOM 823 C C . ASP A 1 101 ? 11.333 -17.031 4.274 1.00 93.94 101 ASP A C 1
ATOM 825 O O . ASP A 1 101 ? 11.907 -16.022 4.690 1.00 93.94 101 ASP A O 1
ATOM 829 N N . ALA A 1 102 ? 11.861 -18.247 4.439 1.00 90.94 102 ALA A N 1
ATOM 830 C CA . ALA A 1 102 ? 13.157 -18.498 5.045 1.00 90.94 102 ALA A CA 1
ATOM 831 C C . ALA A 1 102 ? 14.297 -17.848 4.257 1.00 90.94 102 ALA A C 1
ATOM 833 O O . ALA A 1 102 ? 15.141 -17.208 4.885 1.00 90.94 102 ALA A O 1
ATOM 834 N N . TYR A 1 103 ? 14.295 -17.949 2.925 1.00 90.44 103 TYR A N 1
ATOM 835 C CA . TYR A 1 103 ? 15.242 -17.238 2.060 1.00 90.44 103 TYR A CA 1
ATOM 836 C C . TYR A 1 103 ? 15.143 -15.716 2.235 1.00 90.44 103 TYR A C 1
ATOM 838 O O . TYR A 1 103 ? 16.123 -15.061 2.601 1.00 90.44 103 TYR A O 1
ATOM 846 N N . CYS A 1 104 ? 13.943 -15.148 2.077 1.00 83.69 104 CYS A N 1
ATOM 847 C CA . CYS A 1 104 ? 13.741 -13.704 2.185 1.00 83.69 104 CYS A CA 1
ATOM 848 C C . CYS A 1 104 ? 14.158 -13.143 3.551 1.00 83.69 104 CYS A C 1
ATOM 850 O O . CYS A 1 104 ? 14.748 -12.067 3.625 1.00 83.69 104 CYS A O 1
ATOM 852 N N . ARG A 1 105 ? 13.873 -13.858 4.639 1.00 86.88 105 ARG A N 1
ATOM 853 C CA . ARG A 1 105 ? 14.158 -13.391 6.000 1.00 86.88 105 ARG A CA 1
ATOM 854 C C . ARG A 1 105 ? 15.618 -13.578 6.405 1.00 86.88 105 ARG A C 1
ATOM 856 O O . ARG A 1 105 ? 16.163 -12.714 7.091 1.00 86.88 105 ARG A O 1
ATOM 863 N N . LYS A 1 106 ? 16.226 -14.718 6.054 1.00 77.69 106 LYS A N 1
ATOM 864 C CA . LYS A 1 106 ? 17.576 -15.085 6.513 1.00 77.69 106 LYS A CA 1
ATOM 865 C C . LYS A 1 106 ? 18.673 -14.446 5.666 1.00 77.69 106 LYS A C 1
ATOM 867 O O . LYS A 1 106 ? 19.671 -14.038 6.244 1.00 77.69 106 LYS A O 1
ATOM 872 N N . GLU A 1 107 ? 18.483 -14.345 4.351 1.00 83.38 107 GLU A N 1
ATOM 873 C CA . GLU A 1 107 ? 19.509 -13.819 3.440 1.00 83.38 107 GLU A CA 1
ATOM 874 C C . GLU A 1 107 ? 19.210 -12.392 2.979 1.00 83.38 107 GLU A C 1
ATOM 876 O O . GLU A 1 107 ? 20.077 -11.527 3.037 1.00 83.38 107 GLU A O 1
ATOM 881 N N . LEU A 1 108 ? 17.968 -12.108 2.575 1.00 81.56 108 LEU A N 1
ATOM 882 C CA . LEU A 1 108 ? 17.604 -10.763 2.105 1.00 81.56 108 LEU A CA 1
ATOM 883 C C . LEU A 1 108 ? 17.211 -9.808 3.241 1.00 81.56 108 LEU A C 1
ATOM 885 O O . LEU A 1 108 ? 17.005 -8.619 3.002 1.00 81.56 108 LEU A O 1
ATOM 889 N N . HIS A 1 109 ? 17.068 -10.321 4.467 1.00 84.31 109 HIS A N 1
ATOM 890 C CA . HIS A 1 109 ? 16.597 -9.580 5.642 1.00 84.31 109 HIS A CA 1
ATOM 891 C C . HIS A 1 109 ? 15.268 -8.830 5.424 1.00 84.31 109 HIS A C 1
ATOM 893 O O . HIS A 1 109 ? 15.000 -7.794 6.038 1.00 84.31 109 HIS A O 1
ATOM 899 N N . LEU A 1 110 ? 14.398 -9.372 4.570 1.00 81.62 110 LEU A N 1
ATOM 900 C CA . LEU A 1 110 ? 13.082 -8.816 4.281 1.00 81.62 110 LEU A CA 1
ATOM 901 C C . LEU A 1 110 ? 12.019 -9.421 5.202 1.00 81.62 110 LEU A C 1
ATOM 903 O O . LEU A 1 110 ? 11.974 -10.625 5.446 1.00 81.62 110 LEU A O 1
ATOM 907 N N . ARG A 1 111 ? 11.115 -8.571 5.698 1.00 88.06 111 ARG A N 1
ATOM 908 C CA . ARG A 1 111 ? 9.911 -9.014 6.416 1.00 88.06 111 ARG A CA 1
ATOM 909 C C . ARG A 1 111 ? 8.926 -9.639 5.426 1.00 88.06 111 ARG A C 1
ATOM 911 O O . ARG A 1 111 ? 8.720 -9.083 4.347 1.00 88.06 111 ARG A O 1
ATOM 918 N N . SER A 1 112 ? 8.232 -10.698 5.839 1.00 89.69 112 SER A N 1
ATOM 919 C CA . SER A 1 112 ? 7.203 -11.379 5.035 1.00 89.69 112 SER A CA 1
ATOM 920 C C . SER A 1 112 ? 6.130 -10.414 4.521 1.00 89.69 112 SER A C 1
ATOM 922 O O . SER A 1 112 ? 5.717 -10.489 3.368 1.00 89.69 112 SER A O 1
ATOM 924 N N . SER A 1 113 ? 5.731 -9.434 5.340 1.00 88.31 113 SER A N 1
ATOM 925 C CA . SER A 1 113 ? 4.771 -8.394 4.953 1.00 88.31 113 SER A CA 1
ATOM 926 C C . SER A 1 113 ? 5.281 -7.491 3.826 1.00 88.31 113 SER A C 1
ATOM 928 O O . SER A 1 113 ? 4.512 -7.131 2.938 1.00 88.31 113 SER A O 1
ATOM 930 N N . THR A 1 114 ? 6.569 -7.142 3.823 1.00 87.69 114 THR A N 1
ATOM 931 C CA . THR A 1 114 ? 7.189 -6.364 2.741 1.00 87.69 114 THR A CA 1
ATOM 932 C C . THR A 1 114 ? 7.221 -7.173 1.450 1.00 87.69 114 THR A C 1
ATOM 934 O O . THR A 1 114 ? 6.829 -6.665 0.402 1.00 87.69 114 THR A O 1
ATOM 937 N N . VAL A 1 115 ? 7.633 -8.441 1.528 1.00 91.19 115 VAL A N 1
ATOM 938 C CA . VAL A 1 115 ? 7.689 -9.346 0.369 1.00 91.19 115 VAL A CA 1
ATOM 939 C C . VAL A 1 115 ? 6.301 -9.540 -0.239 1.00 91.19 115 VAL A C 1
ATOM 941 O O . VAL A 1 115 ? 6.139 -9.398 -1.449 1.00 91.19 115 VAL A O 1
ATOM 944 N N . ALA A 1 116 ? 5.284 -9.779 0.594 1.00 94.31 116 ALA A N 1
ATOM 945 C CA . ALA A 1 116 ? 3.904 -9.937 0.146 1.00 94.31 116 ALA A CA 1
ATOM 946 C C . ALA A 1 116 ? 3.395 -8.699 -0.611 1.00 94.31 116 ALA A C 1
ATOM 948 O O . ALA A 1 116 ? 2.796 -8.837 -1.677 1.00 94.31 116 ALA A O 1
ATOM 949 N N . LYS A 1 117 ? 3.680 -7.490 -0.107 1.00 92.50 117 LYS A N 1
ATOM 950 C CA . LYS A 1 117 ? 3.302 -6.231 -0.769 1.00 92.50 117 LYS A CA 1
ATOM 951 C C . LYS A 1 117 ? 4.003 -6.029 -2.106 1.00 92.50 117 LYS A C 1
ATOM 953 O O . LYS A 1 117 ? 3.349 -5.648 -3.076 1.00 92.50 117 LYS A O 1
ATOM 958 N N . LEU A 1 118 ? 5.311 -6.294 -2.160 1.00 93.19 118 LEU A N 1
ATOM 959 C CA . LEU A 1 118 ? 6.105 -6.194 -3.387 1.00 93.19 118 LEU A CA 1
ATOM 960 C C . LEU A 1 118 ? 5.571 -7.147 -4.461 1.00 93.19 118 LEU A C 1
ATOM 962 O O . LEU A 1 118 ? 5.253 -6.702 -5.561 1.00 93.19 118 LEU A O 1
ATOM 966 N N . LEU A 1 119 ? 5.406 -8.431 -4.127 1.00 95.62 119 LEU A N 1
ATOM 967 C CA . LEU A 1 119 ? 4.899 -9.441 -5.060 1.00 95.62 119 LEU A CA 1
ATOM 968 C C . LEU A 1 119 ? 3.451 -9.172 -5.483 1.00 95.62 119 LEU A C 1
ATOM 970 O O . LEU A 1 119 ? 3.120 -9.307 -6.658 1.00 95.62 119 LEU A O 1
ATOM 974 N N . GLY A 1 120 ? 2.583 -8.783 -4.545 1.00 95.94 120 GLY A N 1
ATOM 975 C CA . GLY A 1 120 ? 1.191 -8.434 -4.839 1.00 95.94 120 GLY A CA 1
ATOM 976 C C . GLY A 1 120 ? 1.090 -7.262 -5.815 1.00 95.94 120 GLY A C 1
ATOM 977 O O . GLY A 1 120 ? 0.461 -7.388 -6.864 1.00 95.94 120 GLY A O 1
ATOM 978 N N . SER A 1 121 ? 1.793 -6.168 -5.516 1.00 95.44 121 SER A N 1
ATOM 979 C CA . SER A 1 121 ? 1.796 -4.963 -6.352 1.00 95.44 121 SER A CA 1
ATOM 980 C C . SER A 1 121 ? 2.421 -5.212 -7.725 1.00 95.44 121 SER A C 1
ATOM 982 O O . SER A 1 121 ? 1.927 -4.699 -8.726 1.00 95.44 121 SER A O 1
ATOM 984 N N . TYR A 1 122 ? 3.487 -6.015 -7.795 1.00 95.75 122 TYR A N 1
ATOM 985 C CA . TYR A 1 122 ? 4.122 -6.372 -9.062 1.00 95.75 122 TYR A CA 1
ATOM 986 C C . TYR A 1 122 ? 3.190 -7.193 -9.958 1.00 95.75 122 TYR A C 1
ATOM 988 O O . TYR A 1 122 ? 2.927 -6.778 -11.083 1.00 95.75 122 TYR A O 1
ATOM 996 N N . ARG A 1 123 ? 2.590 -8.272 -9.435 1.00 96.12 123 ARG A N 1
ATOM 997 C CA . ARG A 1 123 ? 1.626 -9.098 -10.188 1.00 96.12 123 ARG A CA 1
ATOM 998 C C . ARG A 1 123 ? 0.397 -8.309 -10.634 1.00 96.12 123 ARG A C 1
ATOM 1000 O O . ARG A 1 123 ? -0.113 -8.504 -11.741 1.00 96.12 123 ARG A O 1
ATOM 1007 N N . PHE A 1 124 ? -0.069 -7.384 -9.793 1.00 96.69 124 PHE A N 1
ATOM 1008 C CA . PHE A 1 124 ? -1.139 -6.466 -10.167 1.00 96.69 124 PHE A CA 1
ATOM 1009 C C . PHE A 1 124 ? -0.741 -5.610 -11.377 1.00 96.69 124 PHE A C 1
ATOM 1011 O O . PHE A 1 124 ? -1.518 -5.509 -12.329 1.00 96.69 124 PHE A O 1
ATOM 1018 N N . LEU A 1 125 ? 0.467 -5.034 -11.384 1.00 95.56 125 LEU A N 1
ATOM 1019 C CA . LEU A 1 125 ? 0.969 -4.262 -12.525 1.00 95.56 125 LEU A CA 1
ATOM 1020 C C . LEU A 1 125 ? 1.159 -5.123 -13.777 1.00 95.56 125 LEU A C 1
ATOM 1022 O O . LEU A 1 125 ? 0.788 -4.667 -14.854 1.00 95.56 125 LEU A O 1
ATOM 1026 N N . GLU A 1 126 ? 1.677 -6.348 -13.658 1.00 95.19 126 GLU A N 1
ATOM 1027 C CA . GLU A 1 126 ? 1.827 -7.269 -14.798 1.00 95.19 126 GLU A CA 1
ATOM 1028 C C . GLU A 1 126 ? 0.498 -7.501 -15.519 1.00 95.19 126 GLU A C 1
ATOM 1030 O O . GLU A 1 126 ? 0.444 -7.509 -16.747 1.00 95.19 126 GLU A O 1
ATOM 1035 N N . THR A 1 127 ? -0.584 -7.625 -14.751 1.00 94.50 127 THR A N 1
ATOM 1036 C CA . THR A 1 127 ? -1.915 -7.910 -15.293 1.00 94.50 127 THR A CA 1
ATOM 1037 C C . THR A 1 127 ? -2.624 -6.652 -15.796 1.00 94.50 127 THR A C 1
ATOM 1039 O O . THR A 1 127 ? -3.264 -6.667 -16.844 1.00 94.50 127 THR A O 1
ATOM 1042 N N . THR A 1 128 ? -2.548 -5.551 -15.045 1.00 92.88 128 THR A N 1
ATOM 1043 C CA . THR A 1 128 ? -3.433 -4.388 -15.250 1.00 92.88 128 THR A CA 1
ATOM 1044 C C . THR A 1 128 ? -2.752 -3.190 -15.900 1.00 92.88 128 THR A C 1
ATOM 1046 O O . THR A 1 128 ? -3.423 -2.337 -16.483 1.00 92.88 128 THR A O 1
ATOM 1049 N N . ALA A 1 129 ? -1.425 -3.102 -15.809 1.00 92.38 129 ALA A N 1
ATOM 1050 C CA . ALA A 1 129 ? -0.650 -1.981 -16.320 1.00 92.38 129 ALA A CA 1
ATOM 1051 C C . ALA A 1 129 ? 0.772 -2.405 -16.757 1.00 92.38 129 ALA A C 1
ATOM 1053 O O . ALA A 1 129 ? 1.746 -1.786 -16.317 1.00 92.38 129 ALA A O 1
ATOM 1054 N N . PRO A 1 130 ? 0.932 -3.403 -17.656 1.00 92.38 130 PRO A N 1
ATOM 1055 C CA . PRO A 1 130 ? 2.246 -3.946 -18.033 1.00 92.38 130 PRO A CA 1
ATOM 1056 C C . PRO A 1 130 ? 3.191 -2.881 -18.605 1.00 92.38 130 PRO A C 1
ATOM 1058 O O . PRO A 1 130 ? 4.396 -2.907 -18.355 1.00 92.38 130 PRO A O 1
ATOM 1061 N N . ARG A 1 131 ? 2.636 -1.854 -19.263 1.00 88.75 131 ARG A N 1
ATOM 1062 C CA . ARG A 1 131 ? 3.393 -0.690 -19.751 1.00 88.75 131 ARG A CA 1
ATOM 1063 C C . ARG A 1 131 ? 4.158 0.051 -18.650 1.00 88.75 131 ARG A C 1
ATOM 1065 O O . ARG A 1 131 ? 5.164 0.684 -18.943 1.00 88.75 131 ARG A O 1
ATOM 1072 N N . VAL A 1 132 ? 3.705 0.017 -17.393 1.00 89.69 132 VAL A N 1
ATOM 1073 C CA . VAL A 1 132 ? 4.440 0.615 -16.262 1.00 89.69 132 VAL A CA 1
ATOM 1074 C C . VAL A 1 132 ? 5.756 -0.126 -16.032 1.00 89.69 132 VAL A C 1
ATOM 1076 O O . VAL A 1 132 ? 6.789 0.513 -15.842 1.00 89.69 132 VAL A O 1
ATOM 1079 N N . ILE A 1 133 ? 5.727 -1.459 -16.095 1.00 90.38 133 ILE A N 1
ATOM 1080 C CA 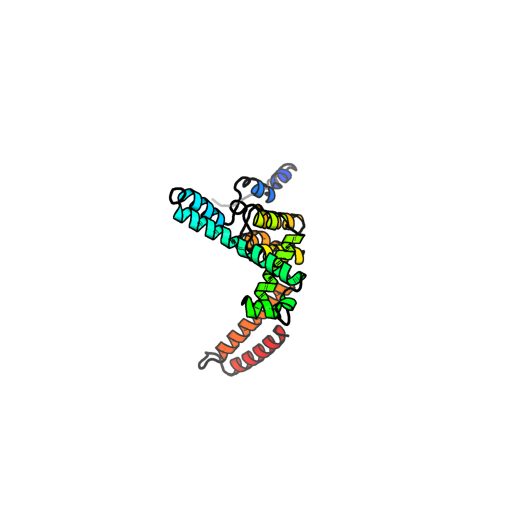. ILE A 1 133 ? 6.907 -2.317 -15.931 1.00 90.38 133 ILE A CA 1
ATOM 1081 C C . ILE A 1 133 ? 7.845 -2.153 -17.128 1.00 90.38 133 ILE A C 1
ATOM 1083 O O . ILE A 1 133 ? 9.050 -1.993 -16.945 1.00 90.38 133 ILE A O 1
ATOM 1087 N N . GLU A 1 134 ? 7.309 -2.125 -18.351 1.00 88.19 134 GLU A N 1
ATOM 1088 C CA . GLU A 1 134 ? 8.104 -1.870 -19.561 1.00 88.19 134 GLU A CA 1
ATOM 1089 C C . GLU A 1 134 ? 8.861 -0.545 -19.455 1.00 88.19 134 GLU A C 1
ATOM 1091 O O . GLU A 1 134 ? 10.086 -0.528 -19.578 1.00 88.19 134 GLU A O 1
ATOM 1096 N N . ARG A 1 135 ? 8.162 0.545 -19.106 1.00 85.31 135 ARG A N 1
ATOM 1097 C CA . ARG A 1 135 ? 8.797 1.849 -18.877 1.00 85.31 135 ARG A CA 1
ATOM 1098 C C . ARG A 1 135 ? 9.829 1.794 -17.764 1.00 85.31 135 ARG A C 1
ATOM 1100 O O . ARG A 1 135 ? 10.872 2.421 -17.905 1.00 85.31 135 ARG A O 1
ATOM 1107 N N . ALA A 1 136 ? 9.569 1.053 -16.682 1.00 82.69 136 ALA A N 1
ATOM 1108 C CA . ALA A 1 136 ? 10.525 0.869 -15.593 1.00 82.69 136 ALA A CA 1
ATOM 1109 C C . ALA A 1 136 ? 11.852 0.268 -16.093 1.00 82.69 136 ALA A C 1
ATOM 1111 O O . ALA A 1 136 ? 12.910 0.727 -15.655 1.00 82.69 136 ALA A O 1
ATOM 1112 N N . ARG A 1 137 ? 11.801 -0.653 -17.064 1.00 82.31 137 ARG A N 1
ATOM 1113 C CA . ARG A 1 137 ? 12.974 -1.290 -17.686 1.00 82.31 137 ARG A CA 1
ATOM 1114 C C . ARG A 1 137 ? 13.680 -0.399 -18.716 1.00 82.31 137 ARG A C 1
ATOM 1116 O O . ARG A 1 137 ? 14.910 -0.378 -18.742 1.00 82.31 137 ARG A O 1
ATOM 1123 N N . THR A 1 138 ? 12.934 0.315 -19.562 1.00 79.25 138 THR A N 1
ATOM 1124 C CA . THR A 1 138 ? 13.492 1.042 -20.720 1.00 79.25 138 THR A CA 1
ATOM 1125 C C . THR A 1 138 ? 13.807 2.511 -20.429 1.00 79.25 138 THR A C 1
ATOM 1127 O O . THR A 1 138 ? 14.919 2.968 -20.684 1.00 79.25 138 THR A O 1
ATOM 1130 N N . ASP A 1 139 ? 12.867 3.253 -19.843 1.00 70.19 139 ASP A N 1
ATOM 1131 C CA . ASP A 1 139 ? 12.943 4.713 -19.709 1.00 70.19 139 ASP A CA 1
ATOM 1132 C C . ASP A 1 139 ? 13.524 5.128 -18.365 1.00 70.19 139 ASP A C 1
ATOM 1134 O O . ASP A 1 139 ? 12.797 5.619 -17.497 1.00 70.19 139 ASP A O 1
ATOM 1138 N N . ARG A 1 140 ? 14.834 4.942 -18.159 1.00 60.16 140 ARG A N 1
ATOM 1139 C CA . ARG A 1 140 ? 15.491 5.204 -16.860 1.00 60.16 140 ARG A CA 1
ATOM 1140 C C . ARG A 1 140 ? 15.262 6.617 -16.293 1.00 60.16 140 ARG A C 1
ATOM 1142 O O . ARG A 1 140 ? 15.339 6.774 -15.076 1.00 60.16 140 ARG A O 1
ATOM 1149 N N . HIS A 1 141 ? 14.917 7.613 -17.119 1.00 59.22 141 HIS A N 1
ATOM 1150 C CA . HIS A 1 141 ? 14.975 9.026 -16.714 1.00 59.22 141 HIS A CA 1
ATOM 1151 C C . HIS A 1 141 ? 13.733 9.888 -17.007 1.00 59.22 141 HIS A C 1
ATOM 1153 O O . HIS A 1 141 ? 13.689 11.019 -16.524 1.00 59.22 141 HIS A O 1
ATOM 1159 N N . GLU A 1 142 ? 12.716 9.405 -17.726 1.00 61.69 142 GLU A N 1
ATOM 1160 C CA . GLU A 1 142 ? 11.637 10.289 -18.221 1.00 61.69 142 GLU A CA 1
ATOM 1161 C C . GLU A 1 142 ? 10.233 9.938 -17.724 1.00 61.69 142 GLU A C 1
ATOM 1163 O O . GLU A 1 142 ? 9.477 10.832 -17.344 1.00 61.69 142 GLU A O 1
ATOM 1168 N N . ALA A 1 143 ? 9.872 8.656 -17.660 1.00 67.12 143 ALA A N 1
ATOM 1169 C CA . ALA A 1 143 ? 8.524 8.275 -17.255 1.00 67.12 143 ALA A CA 1
ATOM 1170 C C . ALA A 1 143 ? 8.373 8.197 -15.721 1.00 67.12 143 ALA A C 1
ATOM 1172 O O . ALA A 1 143 ? 9.221 7.592 -15.056 1.00 67.12 143 ALA A O 1
ATOM 1173 N N . PRO A 1 144 ? 7.284 8.741 -15.139 1.00 71.75 144 PRO A N 1
ATOM 1174 C CA . PRO A 1 144 ? 7.001 8.572 -13.720 1.00 71.75 144 PRO A CA 1
ATOM 1175 C C . PRO A 1 144 ? 6.749 7.092 -13.403 1.00 71.75 144 PRO A C 1
ATOM 1177 O O . PRO A 1 144 ? 5.971 6.413 -14.083 1.00 71.75 144 PRO A O 1
ATOM 1180 N N . ILE A 1 145 ? 7.412 6.606 -12.353 1.00 83.00 145 ILE A N 1
ATOM 1181 C CA . ILE A 1 145 ? 7.203 5.269 -11.797 1.00 83.00 145 ILE A CA 1
ATOM 1182 C C . ILE A 1 145 ? 6.339 5.414 -10.543 1.00 83.00 145 ILE A C 1
ATOM 1184 O O . ILE A 1 145 ? 6.714 6.172 -9.643 1.00 83.00 145 ILE A O 1
ATOM 1188 N N . PRO A 1 146 ? 5.185 4.727 -10.459 1.00 88.88 146 PRO A N 1
ATOM 1189 C CA . PRO A 1 146 ? 4.340 4.816 -9.281 1.00 88.88 146 PRO A CA 1
ATOM 1190 C C . PRO A 1 146 ? 5.083 4.262 -8.064 1.00 88.88 146 PRO A C 1
ATOM 1192 O O . PRO A 1 146 ? 5.822 3.276 -8.141 1.00 88.88 146 PRO A O 1
ATOM 1195 N N . SER A 1 147 ? 4.878 4.898 -6.915 1.00 89.12 147 SER A N 1
ATOM 1196 C CA . SER A 1 147 ? 5.342 4.342 -5.649 1.00 89.12 147 SER A CA 1
ATOM 1197 C C . SER A 1 147 ? 4.491 3.132 -5.259 1.00 89.12 147 SER A C 1
ATOM 1199 O O . SER A 1 147 ? 3.338 3.011 -5.676 1.00 89.12 147 SER A O 1
ATOM 1201 N N . LEU A 1 148 ? 5.035 2.254 -4.414 1.00 89.81 148 LEU A N 1
ATOM 1202 C CA . LEU A 1 148 ? 4.307 1.080 -3.926 1.00 89.81 148 LEU A CA 1
ATOM 1203 C C . LEU A 1 148 ? 2.914 1.434 -3.346 1.00 89.81 148 LEU A C 1
ATOM 1205 O O . LEU A 1 148 ? 1.941 0.817 -3.772 1.00 89.81 148 LEU A O 1
ATOM 1209 N N . PRO A 1 149 ? 2.746 2.488 -2.512 1.00 92.00 149 PRO A N 1
ATOM 1210 C CA . PRO A 1 149 ? 1.423 2.870 -2.005 1.00 92.00 149 PRO A CA 1
ATOM 1211 C C . PRO A 1 149 ? 0.434 3.341 -3.081 1.00 92.00 149 PRO A C 1
ATOM 1213 O O . PRO A 1 149 ? -0.776 3.241 -2.890 1.00 92.00 149 PRO A O 1
ATOM 1216 N N . VAL A 1 150 ? 0.926 3.885 -4.201 1.00 94.56 150 VAL A N 1
ATOM 1217 C CA . VAL A 1 150 ? 0.072 4.251 -5.342 1.00 94.56 150 VAL A CA 1
ATOM 1218 C C . VAL A 1 150 ? -0.482 2.991 -5.993 1.00 94.56 150 VAL A C 1
ATOM 1220 O O . VAL A 1 150 ? -1.6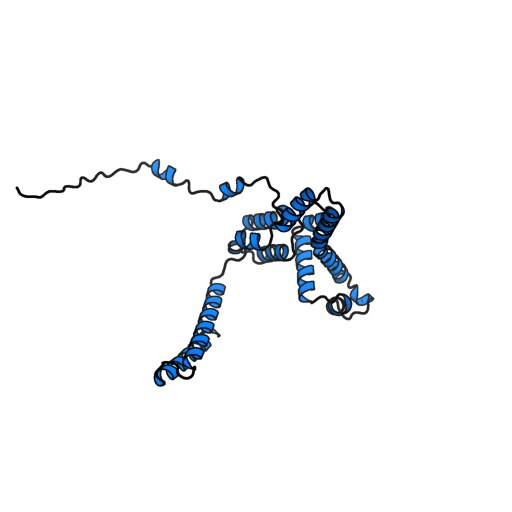82 2.917 -6.237 1.00 94.56 150 VAL A O 1
ATOM 1223 N N . VAL A 1 151 ? 0.360 1.981 -6.219 1.00 95.81 151 VAL A N 1
ATOM 1224 C CA . VAL A 1 151 ? -0.080 0.697 -6.782 1.00 95.81 151 VAL A CA 1
ATOM 1225 C C . VAL A 1 151 ? -1.067 0.002 -5.842 1.00 95.81 151 VAL A C 1
ATOM 1227 O O . VAL A 1 151 ? -2.146 -0.378 -6.286 1.00 95.81 151 VAL A O 1
ATOM 1230 N N . GLU A 1 152 ? -0.761 -0.063 -4.540 1.00 95.25 152 GLU A N 1
ATOM 1231 C CA . GLU A 1 152 ? -1.655 -0.628 -3.516 1.00 95.25 152 GLU A CA 1
ATOM 1232 C C . GLU A 1 152 ? -3.024 0.079 -3.490 1.00 95.25 152 GLU A C 1
ATOM 1234 O O . GLU A 1 152 ? -4.060 -0.567 -3.331 1.00 95.25 152 GLU A O 1
ATOM 1239 N N . PHE A 1 153 ? -3.057 1.406 -3.677 1.00 96.38 153 PHE A N 1
ATOM 1240 C CA . PHE A 1 153 ? -4.310 2.159 -3.766 1.00 96.38 153 PHE A CA 1
ATOM 1241 C C . PHE A 1 153 ? -5.161 1.698 -4.953 1.00 96.38 153 PHE A C 1
ATOM 1243 O O . PHE A 1 153 ? -6.349 1.424 -4.781 1.00 96.38 153 PHE A O 1
ATOM 1250 N N . VAL A 1 154 ? -4.568 1.626 -6.150 1.00 96.75 154 VAL A N 1
ATOM 1251 C CA . VAL A 1 154 ? -5.283 1.248 -7.381 1.00 96.75 154 VAL A CA 1
ATOM 1252 C C . VAL A 1 154 ? -5.740 -0.207 -7.315 1.00 96.75 154 VAL A C 1
ATOM 1254 O O . VAL A 1 154 ? -6.888 -0.503 -7.650 1.00 96.75 154 VAL A O 1
ATOM 1257 N N . GLN A 1 155 ? -4.878 -1.096 -6.817 1.00 96.81 155 GLN A N 1
ATOM 1258 C CA . GLN A 1 155 ? -5.204 -2.499 -6.596 1.00 96.81 155 GLN A CA 1
ATOM 1259 C C . GLN A 1 155 ? -6.417 -2.634 -5.675 1.00 96.81 155 GLN A C 1
ATOM 1261 O O . GLN A 1 155 ? -7.430 -3.205 -6.074 1.00 96.81 155 GLN A O 1
ATOM 1266 N N . ARG A 1 156 ? -6.373 -2.016 -4.489 1.00 95.62 156 ARG A N 1
ATOM 1267 C CA . ARG A 1 156 ? -7.484 -2.086 -3.536 1.00 95.62 156 ARG A CA 1
ATOM 1268 C C . ARG A 1 156 ? -8.761 -1.471 -4.101 1.00 95.62 156 ARG A C 1
ATOM 1270 O O . ARG A 1 156 ? -9.839 -1.998 -3.860 1.00 95.62 156 ARG A O 1
ATOM 1277 N N . ALA A 1 157 ? -8.671 -0.363 -4.837 1.00 95.50 157 ALA A N 1
ATOM 1278 C CA . ALA A 1 157 ? -9.835 0.260 -5.474 1.00 95.50 157 ALA A CA 1
ATOM 1279 C C . ALA A 1 157 ? -10.493 -0.678 -6.500 1.00 95.50 157 ALA A C 1
ATOM 1281 O O . ALA A 1 157 ? -11.719 -0.750 -6.568 1.00 95.50 157 ALA A O 1
ATOM 1282 N N . THR A 1 158 ? -9.675 -1.421 -7.248 1.00 94.81 158 THR A N 1
ATOM 1283 C CA . THR A 1 158 ? -10.126 -2.423 -8.223 1.00 94.81 158 THR A CA 1
ATOM 1284 C C . THR A 1 158 ? -10.783 -3.613 -7.527 1.00 94.81 158 THR A C 1
ATOM 1286 O O . THR A 1 158 ? -11.900 -3.980 -7.872 1.00 94.81 158 THR A O 1
ATOM 1289 N N . GLU A 1 159 ? -10.128 -4.176 -6.509 1.00 93.94 159 GLU A N 1
ATOM 1290 C CA . GLU A 1 159 ? -10.622 -5.327 -5.737 1.00 93.94 159 GLU A CA 1
ATOM 1291 C C . GLU A 1 159 ? -11.903 -5.008 -4.957 1.00 93.94 159 GLU A C 1
ATOM 1293 O O . GLU A 1 159 ? -12.787 -5.851 -4.836 1.00 93.94 159 GLU A O 1
ATOM 1298 N N . THR A 1 160 ? -12.020 -3.778 -4.448 1.00 91.25 160 THR A N 1
ATOM 1299 C CA . THR A 1 160 ? -13.209 -3.326 -3.712 1.00 91.25 160 THR A CA 1
ATOM 1300 C C . THR A 1 160 ? -14.429 -3.222 -4.632 1.00 91.25 160 THR A C 1
ATOM 1302 O O . THR A 1 160 ? -15.555 -3.400 -4.176 1.00 91.25 160 THR A O 1
ATOM 1305 N N . GLY A 1 161 ? -14.231 -2.890 -5.914 1.00 89.38 161 GLY A N 1
ATOM 1306 C CA . GLY A 1 161 ? -15.303 -2.786 -6.912 1.00 89.38 161 GLY A CA 1
ATOM 1307 C C . GLY A 1 161 ? -16.345 -1.690 -6.648 1.00 89.38 161 GLY A C 1
ATOM 1308 O O . GLY A 1 161 ? -17.374 -1.650 -7.315 1.00 89.38 161 GLY A O 1
ATOM 1309 N N . ALA A 1 162 ? -16.104 -0.798 -5.682 1.00 90.56 162 ALA A N 1
ATOM 1310 C CA . ALA A 1 162 ? -17.046 0.259 -5.312 1.00 90.56 162 ALA A CA 1
ATOM 1311 C C . ALA A 1 162 ? -17.050 1.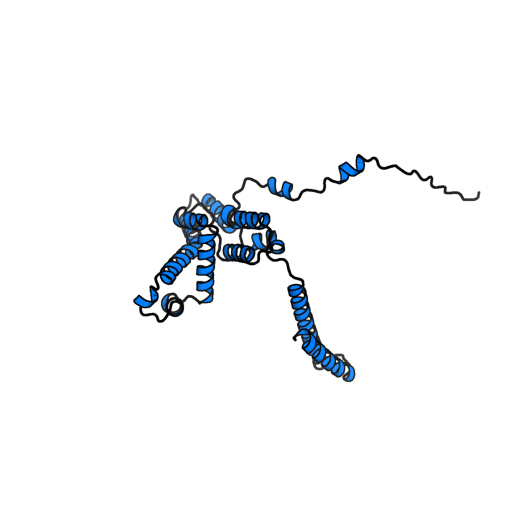446 -6.289 1.00 90.56 162 ALA A C 1
ATOM 1313 O O . ALA A 1 162 ? -18.053 2.150 -6.406 1.00 90.56 162 ALA A O 1
ATOM 1314 N N . ALA A 1 163 ? -15.933 1.673 -6.981 1.00 92.62 163 ALA A N 1
ATOM 1315 C CA . ALA A 1 163 ? -15.831 2.682 -8.022 1.00 92.62 163 ALA A CA 1
ATOM 1316 C C . ALA A 1 163 ? -16.392 2.143 -9.345 1.00 92.62 163 ALA A C 1
ATOM 1318 O O . ALA A 1 163 ? -16.081 1.024 -9.751 1.00 92.62 163 ALA A O 1
ATOM 1319 N N . ASP A 1 164 ? -17.173 2.964 -10.049 1.00 93.44 164 ASP A N 1
ATOM 1320 C CA . ASP A 1 164 ? -17.614 2.627 -11.401 1.00 93.44 164 ASP A CA 1
ATOM 1321 C C . ASP A 1 164 ? -16.435 2.562 -12.393 1.00 93.44 164 ASP A C 1
ATOM 1323 O O . ASP A 1 164 ? -15.312 3.009 -12.129 1.00 93.44 164 ASP A O 1
ATOM 1327 N N . ALA A 1 165 ? -16.691 2.003 -13.577 1.00 94.06 165 ALA A N 1
ATOM 1328 C CA . ALA A 1 165 ? -15.652 1.795 -14.581 1.00 94.06 165 ALA A CA 1
ATOM 1329 C C . ALA A 1 165 ? -14.999 3.107 -15.064 1.00 94.06 165 ALA A C 1
ATOM 1331 O O . ALA A 1 165 ? -13.832 3.105 -15.450 1.00 94.06 165 ALA A O 1
ATOM 1332 N N . GLU A 1 166 ? -15.723 4.231 -15.069 1.00 95.25 166 GLU A N 1
ATOM 1333 C CA . GLU A 1 166 ? -15.168 5.533 -15.465 1.00 95.25 166 GLU A CA 1
ATOM 1334 C C . GLU A 1 166 ? -14.232 6.104 -14.398 1.00 95.25 166 GLU A C 1
ATOM 1336 O O . GLU A 1 166 ? -13.146 6.609 -14.710 1.00 95.25 166 GLU A O 1
ATOM 1341 N N . THR A 1 167 ? -14.616 5.955 -13.137 1.00 94.62 167 THR A N 1
ATOM 1342 C CA . THR A 1 167 ? -13.823 6.330 -11.974 1.00 94.62 167 THR A CA 1
ATOM 1343 C C . THR A 1 167 ? -12.562 5.480 -11.899 1.00 94.62 167 THR A C 1
ATOM 1345 O O . THR A 1 167 ? -11.477 6.036 -11.750 1.00 94.62 167 THR A O 1
ATOM 1348 N N . LEU A 1 168 ? -12.660 4.160 -12.094 1.00 95.81 168 LEU A N 1
ATOM 1349 C CA . LEU A 1 168 ? -11.491 3.274 -12.139 1.00 95.81 168 LEU A CA 1
ATOM 1350 C C . LEU A 1 168 ? -10.530 3.646 -13.273 1.00 95.81 168 LEU A C 1
ATOM 1352 O O . LEU A 1 168 ? -9.330 3.773 -13.034 1.00 95.81 168 LEU A O 1
ATOM 1356 N N . ARG A 1 169 ? -11.033 3.922 -14.485 1.00 95.06 169 ARG A N 1
ATOM 1357 C CA . ARG A 1 169 ? -10.186 4.423 -15.586 1.00 95.06 169 ARG A CA 1
ATOM 1358 C C . ARG A 1 169 ? -9.487 5.733 -15.222 1.00 95.06 169 ARG A C 1
ATOM 1360 O O . ARG A 1 169 ? -8.312 5.910 -15.535 1.00 95.06 169 ARG A O 1
ATOM 1367 N N . SER A 1 170 ? -10.190 6.637 -14.544 1.00 95.69 170 SER A N 1
ATOM 1368 C CA . SER A 1 170 ? -9.619 7.908 -14.089 1.00 95.69 170 SER A CA 1
ATOM 1369 C C . SER A 1 170 ? -8.539 7.698 -13.025 1.00 95.69 170 SER A C 1
ATOM 1371 O O . SER A 1 170 ? -7.477 8.305 -13.123 1.00 95.69 170 SER A O 1
ATOM 1373 N N . ILE A 1 171 ? -8.765 6.797 -12.064 1.00 95.62 171 ILE A N 1
ATOM 1374 C CA . ILE A 1 171 ? -7.772 6.401 -11.057 1.00 95.62 171 ILE A CA 1
ATOM 1375 C C . ILE A 1 171 ? -6.517 5.845 -11.740 1.00 95.62 171 ILE A C 1
ATOM 1377 O O . ILE A 1 171 ? -5.418 6.303 -11.435 1.00 95.62 171 ILE A O 1
ATOM 1381 N N . HIS A 1 172 ? -6.670 4.918 -12.693 1.00 94.44 172 HIS A N 1
ATOM 1382 C CA . HIS A 1 172 ? -5.551 4.345 -13.449 1.00 94.44 172 HIS A CA 1
ATOM 1383 C C . HIS A 1 172 ? -4.744 5.416 -14.184 1.00 94.44 172 HIS A C 1
ATOM 1385 O O . HIS A 1 172 ? -3.520 5.451 -14.061 1.00 94.44 172 HIS A O 1
ATOM 1391 N N . ARG A 1 173 ? -5.417 6.319 -14.908 1.00 92.56 173 ARG A N 1
ATOM 1392 C CA . ARG A 1 173 ? -4.751 7.410 -15.629 1.00 92.56 173 ARG A CA 1
ATOM 1393 C C . ARG A 1 173 ? -3.963 8.303 -14.674 1.00 92.56 173 ARG A C 1
ATOM 1395 O O . ARG A 1 173 ? -2.771 8.529 -14.872 1.00 92.56 173 ARG A O 1
ATOM 1402 N N . VAL A 1 174 ? -4.610 8.770 -13.608 1.00 93.00 174 VAL A N 1
ATOM 1403 C CA . VAL A 1 174 ? -3.993 9.691 -12.647 1.00 93.00 174 VAL A CA 1
ATOM 1404 C C . VAL A 1 174 ? -2.812 9.030 -11.921 1.00 93.00 174 VAL A C 1
ATOM 1406 O O . VAL A 1 174 ? -1.776 9.660 -11.713 1.00 93.00 174 VAL A O 1
ATOM 1409 N N . ALA A 1 175 ? -2.926 7.746 -11.581 1.00 92.62 175 ALA A N 1
ATOM 1410 C CA . ALA A 1 175 ? -1.873 6.996 -10.905 1.00 92.62 175 ALA A CA 1
ATOM 1411 C C . ALA A 1 175 ? -0.681 6.667 -11.821 1.00 92.62 175 ALA A C 1
ATOM 1413 O O . ALA A 1 175 ? 0.469 6.879 -11.436 1.00 92.62 175 ALA A O 1
ATOM 1414 N N . PHE A 1 176 ? -0.934 6.135 -13.020 1.00 91.31 176 PHE A N 1
ATOM 1415 C CA . PHE A 1 176 ? 0.099 5.488 -13.840 1.00 91.31 176 PHE A CA 1
ATOM 1416 C C . PHE A 1 176 ? 0.557 6.293 -15.053 1.00 91.31 176 PHE A C 1
ATOM 1418 O O . PHE A 1 176 ? 1.638 6.013 -15.573 1.00 91.31 176 PHE A O 1
ATOM 1425 N N . GLU A 1 177 ? -0.227 7.264 -15.516 1.00 87.31 177 GLU A N 1
ATOM 1426 C CA . GLU A 1 177 ? 0.148 8.146 -16.629 1.00 87.31 177 GLU A CA 1
ATOM 1427 C C . GLU A 1 177 ? 0.529 9.530 -16.112 1.00 87.31 177 GLU A C 1
ATOM 1429 O O . GLU A 1 177 ? 1.577 10.070 -16.463 1.00 87.31 177 GLU A O 1
ATOM 1434 N N . GLU A 1 178 ? -0.298 10.088 -15.230 1.00 85.50 178 GLU A N 1
ATOM 1435 C CA . GLU A 1 178 ? -0.066 11.413 -14.662 1.00 85.50 178 GLU A CA 1
ATOM 1436 C C . GLU A 1 178 ? 0.903 11.368 -13.469 1.00 85.50 178 GLU A C 1
ATOM 1438 O O . GLU A 1 178 ? 1.484 12.394 -13.132 1.00 85.50 178 GLU A O 1
ATOM 1443 N N . GLY A 1 179 ? 1.131 10.200 -12.858 1.00 84.19 179 GLY A N 1
ATOM 1444 C CA . GLY A 1 179 ? 2.122 10.011 -11.796 1.00 84.19 179 GLY A CA 1
ATOM 1445 C C . GLY A 1 179 ? 1.755 10.680 -10.470 1.00 84.19 179 GLY A C 1
ATOM 1446 O O . GLY A 1 179 ? 2.635 11.200 -9.786 1.00 84.19 179 GLY A O 1
ATOM 1447 N N . ALA A 1 180 ? 0.472 10.721 -10.107 1.00 87.50 180 ALA A N 1
ATOM 1448 C CA . ALA A 1 180 ? 0.042 11.256 -8.818 1.00 87.50 180 ALA A CA 1
ATOM 1449 C C . ALA A 1 180 ? 0.540 10.407 -7.635 1.00 87.50 180 ALA A C 1
ATOM 1451 O O . ALA A 1 180 ? 0.696 9.191 -7.738 1.00 87.50 180 ALA A O 1
ATOM 1452 N N . ASP A 1 181 ? 0.746 11.048 -6.482 1.00 88.44 181 ASP A N 1
ATOM 1453 C CA . ASP A 1 181 ? 1.076 10.352 -5.239 1.00 88.44 181 ASP A CA 1
ATOM 1454 C C . ASP A 1 181 ? -0.178 9.833 -4.502 1.00 88.44 181 ASP A C 1
ATOM 1456 O O . ASP A 1 181 ? -1.317 10.220 -4.780 1.00 88.44 181 ASP A O 1
ATOM 1460 N N . ALA A 1 182 ? 0.030 8.930 -3.538 1.00 89.12 182 ALA A N 1
ATOM 1461 C CA . ALA A 1 182 ? -1.062 8.320 -2.780 1.00 89.12 182 ALA A CA 1
ATOM 1462 C C . ALA A 1 182 ? -1.929 9.345 -2.008 1.00 89.12 182 ALA A C 1
ATOM 1464 O O . ALA A 1 182 ? -3.154 9.196 -2.016 1.00 89.12 182 ALA A O 1
ATOM 1465 N N . PRO A 1 183 ? -1.378 10.408 -1.379 1.00 91.12 183 PRO A N 1
ATOM 1466 C CA . PRO A 1 183 ? -2.190 11.472 -0.785 1.00 91.12 183 PRO A CA 1
ATOM 1467 C C . PRO A 1 183 ? -3.122 12.185 -1.774 1.00 91.12 183 PRO A C 1
ATOM 1469 O O . PRO A 1 183 ? -4.271 12.475 -1.422 1.00 91.12 183 PRO A O 1
ATOM 1472 N N . VAL A 1 184 ? -2.654 12.472 -2.994 1.00 92.31 184 VAL A N 1
ATOM 1473 C CA . VAL A 1 184 ? -3.477 13.083 -4.048 1.00 92.31 184 VAL A CA 1
ATOM 1474 C C . VAL A 1 184 ? -4.596 12.134 -4.466 1.00 92.31 184 VAL A C 1
ATOM 1476 O O . VAL A 1 184 ? -5.760 12.546 -4.460 1.00 92.31 184 VAL A O 1
ATOM 1479 N N . LEU A 1 185 ? -4.280 10.861 -4.727 1.00 94.50 185 LEU A N 1
ATOM 1480 C CA . LEU A 1 185 ? -5.283 9.845 -5.064 1.00 94.50 185 LEU A CA 1
ATOM 1481 C C . LEU A 1 185 ? -6.331 9.691 -3.959 1.00 94.50 185 LEU A C 1
ATOM 1483 O O . LEU A 1 185 ? -7.530 9.702 -4.230 1.00 94.50 185 LEU A O 1
ATOM 1487 N N . ASN A 1 186 ? -5.901 9.635 -2.699 1.00 94.06 186 ASN A N 1
ATOM 1488 C CA . ASN A 1 186 ? -6.807 9.498 -1.565 1.00 94.06 186 ASN A CA 1
ATOM 1489 C C . ASN A 1 186 ? -7.749 10.701 -1.422 1.00 94.06 186 ASN A C 1
ATOM 1491 O O . ASN A 1 186 ? -8.930 10.537 -1.123 1.00 94.06 186 ASN A O 1
ATOM 1495 N N . ARG A 1 187 ? -7.256 11.915 -1.680 1.00 94.81 187 ARG A N 1
ATOM 1496 C CA . ARG A 1 187 ? -8.082 13.127 -1.642 1.00 94.81 187 ARG A CA 1
ATOM 1497 C C . ARG A 1 187 ? -9.103 13.172 -2.778 1.00 94.81 187 ARG A C 1
ATOM 1499 O O . ARG A 1 187 ? -10.236 13.582 -2.544 1.00 94.81 187 ARG A O 1
ATOM 1506 N N . GLN A 1 188 ? -8.690 12.802 -3.989 1.00 94.75 188 GLN A N 1
ATOM 1507 C CA . GLN A 1 188 ? -9.525 12.900 -5.188 1.00 94.75 188 GLN A CA 1
ATOM 1508 C C . GLN A 1 188 ? -10.534 11.756 -5.292 1.00 94.75 188 GLN A C 1
ATOM 1510 O O . GLN A 1 188 ? -11.700 11.992 -5.597 1.00 94.75 188 GLN A O 1
ATOM 1515 N N . PHE A 1 189 ? -10.100 10.531 -5.001 1.00 96.12 189 PHE A N 1
ATOM 1516 C CA . PHE A 1 189 ? -10.862 9.316 -5.281 1.00 96.12 189 PHE A CA 1
ATOM 1517 C C . PHE A 1 189 ? -11.214 8.508 -4.037 1.00 96.12 189 PHE A C 1
ATOM 1519 O O . PHE A 1 189 ? -12.060 7.629 -4.134 1.00 96.12 189 PHE A O 1
ATOM 1526 N N . GLY A 1 190 ? -10.638 8.794 -2.864 1.00 93.19 190 GLY A N 1
ATOM 1527 C CA . GLY A 1 190 ? -10.805 7.948 -1.675 1.00 93.19 190 GLY A CA 1
ATOM 1528 C C . GLY A 1 190 ? -12.265 7.698 -1.288 1.00 93.19 190 GLY A C 1
ATOM 1529 O O . GLY A 1 190 ? -12.619 6.573 -0.971 1.00 93.19 190 GLY A O 1
ATOM 1530 N N . LYS A 1 191 ? -13.142 8.705 -1.404 1.00 92.62 191 LYS A N 1
ATOM 1531 C CA . LYS A 1 191 ? -14.583 8.548 -1.116 1.00 92.62 191 LYS A CA 1
ATOM 1532 C C . LYS A 1 191 ? -15.338 7.700 -2.145 1.00 92.62 191 LYS A C 1
ATOM 1534 O O . LYS A 1 191 ? -16.372 7.145 -1.803 1.00 92.62 191 LYS A O 1
ATOM 1539 N N . LEU A 1 192 ? -14.861 7.667 -3.390 1.00 92.81 192 LEU A N 1
ATOM 1540 C CA . LEU A 1 192 ? -15.483 6.926 -4.492 1.00 92.81 192 LEU A CA 1
ATOM 1541 C C . LEU A 1 192 ? -14.958 5.488 -4.554 1.00 92.81 192 LEU A C 1
ATOM 1543 O O . LEU A 1 192 ? -15.724 4.560 -4.764 1.00 92.81 192 LEU A O 1
ATOM 1547 N N . ALA A 1 193 ? -13.652 5.312 -4.349 1.00 91.56 193 ALA A N 1
ATOM 1548 C CA . ALA A 1 193 ? -12.982 4.017 -4.337 1.00 91.56 193 ALA A CA 1
ATOM 1549 C C . ALA A 1 193 ? -13.227 3.239 -3.038 1.00 91.56 193 ALA A C 1
ATOM 1551 O O . ALA A 1 193 ? -13.300 2.015 -3.061 1.00 91.56 193 ALA A O 1
ATOM 1552 N N . PHE A 1 194 ? -13.355 3.949 -1.914 1.00 92.81 194 PHE A N 1
ATOM 1553 C CA . PHE A 1 194 ? -13.549 3.379 -0.581 1.00 92.81 194 PHE A CA 1
ATOM 1554 C C . PHE A 1 194 ? -14.704 4.101 0.132 1.00 92.81 194 PHE A C 1
ATOM 1556 O O . PHE A 1 194 ? -14.481 4.823 1.113 1.00 92.81 194 PHE A O 1
ATOM 1563 N N . PRO A 1 195 ? -15.945 3.987 -0.378 1.00 89.25 195 PRO A N 1
ATOM 1564 C CA . PRO A 1 195 ? -17.092 4.559 0.304 1.00 89.25 195 PRO A CA 1
ATOM 1565 C C . PRO A 1 195 ? -17.242 3.892 1.670 1.00 89.25 195 PRO A C 1
ATOM 1567 O O . PRO A 1 195 ? -17.196 2.670 1.791 1.00 89.25 195 PRO A O 1
ATOM 1570 N N . GLN A 1 196 ? -17.422 4.706 2.708 1.00 85.06 196 GLN A N 1
ATOM 1571 C CA . GLN A 1 196 ? -17.683 4.185 4.041 1.00 85.06 196 GLN A CA 1
ATOM 1572 C C . GLN A 1 196 ? -19.042 3.484 4.033 1.00 85.06 196 GLN A C 1
ATOM 1574 O O . GLN A 1 196 ? -20.058 4.112 3.725 1.00 85.06 196 GLN A O 1
ATOM 1579 N N . THR A 1 197 ? -19.067 2.203 4.385 1.00 83.38 197 THR A N 1
ATOM 1580 C CA . THR A 1 197 ? -20.321 1.460 4.493 1.00 83.38 197 THR A CA 1
ATOM 1581 C C . THR A 1 197 ? -21.055 1.833 5.785 1.00 83.38 197 THR A C 1
ATOM 1583 O O . THR A 1 197 ? -20.457 2.290 6.766 1.00 83.38 197 THR A O 1
ATOM 1586 N N . ASP A 1 198 ? -22.367 1.592 5.839 1.00 82.81 198 ASP A N 1
ATOM 1587 C CA . ASP A 1 198 ? -23.135 1.749 7.085 1.00 82.81 198 ASP A CA 1
ATOM 1588 C C . ASP A 1 198 ? -22.637 0.817 8.196 1.00 82.81 198 ASP A C 1
ATOM 1590 O O . ASP A 1 198 ? -22.814 1.095 9.384 1.00 82.81 198 ASP A O 1
ATOM 1594 N N . ARG A 1 199 ? -22.010 -0.302 7.824 1.00 83.12 199 ARG A N 1
ATOM 1595 C CA . ARG A 1 199 ? -21.327 -1.187 8.764 1.00 83.12 199 ARG A CA 1
ATOM 1596 C C . ARG A 1 199 ? -20.096 -0.499 9.355 1.00 83.12 199 ARG A C 1
ATOM 1598 O O . ARG A 1 199 ? -20.038 -0.364 10.572 1.00 83.12 199 ARG A O 1
ATOM 1605 N N . ASP A 1 200 ? -19.202 0.038 8.525 1.00 86.19 200 ASP A N 1
ATOM 1606 C CA . ASP A 1 200 ? -17.995 0.746 8.989 1.00 86.19 200 ASP A CA 1
ATOM 1607 C C . ASP A 1 200 ? -18.350 1.947 9.870 1.00 86.19 200 ASP A C 1
ATOM 1609 O O . ASP A 1 200 ? -17.656 2.282 10.831 1.00 86.19 200 ASP A O 1
ATOM 1613 N N . ARG A 1 201 ? -19.448 2.634 9.539 1.00 87.69 201 ARG A N 1
ATOM 1614 C CA . ARG A 1 201 ? -19.956 3.750 10.337 1.00 87.69 201 ARG A CA 1
ATOM 1615 C C . ARG A 1 201 ? -20.417 3.294 11.718 1.00 87.69 201 ARG A C 1
ATOM 1617 O O . ARG A 1 201 ? -20.093 3.957 12.702 1.00 87.69 201 ARG A O 1
ATOM 1624 N N . ARG A 1 202 ? -21.151 2.180 11.791 1.00 89.94 202 ARG A N 1
ATOM 1625 C CA . ARG A 1 202 ? -21.620 1.586 13.051 1.00 89.94 202 ARG A CA 1
ATOM 1626 C C . ARG A 1 202 ? -20.467 1.050 13.890 1.00 89.94 202 ARG A C 1
ATOM 1628 O O . ARG A 1 202 ? -20.426 1.343 15.077 1.00 89.94 202 ARG A O 1
ATOM 1635 N N . GLU A 1 203 ? -19.513 0.346 13.289 1.00 90.38 203 GLU A N 1
ATOM 1636 C CA . GLU A 1 203 ? -18.316 -0.147 13.985 1.00 90.38 203 GLU A CA 1
ATOM 1637 C C . GLU A 1 203 ? -17.475 1.012 14.539 1.00 90.38 203 GLU A C 1
ATOM 1639 O O . GLU A 1 203 ? -17.097 1.004 15.710 1.00 90.38 203 GLU A O 1
ATOM 1644 N N . LYS A 1 204 ? -17.272 2.078 13.753 1.00 91.69 204 LYS A N 1
ATOM 1645 C CA . LYS A 1 204 ? -16.596 3.290 14.233 1.00 91.69 204 LYS A CA 1
ATOM 1646 C C . LYS A 1 204 ? -17.344 3.951 15.392 1.00 91.69 204 LYS A C 1
ATOM 1648 O O . LYS A 1 204 ? -16.708 4.404 16.341 1.00 91.69 204 LYS A O 1
ATOM 1653 N N . LEU A 1 205 ? -18.673 4.021 15.318 1.00 93.75 205 LEU A N 1
ATOM 1654 C CA . LEU A 1 205 ? -19.491 4.587 16.387 1.00 93.75 205 LEU A CA 1
ATOM 1655 C C . LEU A 1 205 ? -19.409 3.736 17.663 1.00 93.75 205 LEU A C 1
ATOM 1657 O O . LEU A 1 205 ? -19.211 4.298 18.734 1.00 93.75 205 LEU A O 1
ATOM 1661 N N . ARG A 1 206 ? -19.471 2.402 17.550 1.00 94.12 206 ARG A N 1
ATOM 1662 C CA . ARG A 1 206 ? -19.267 1.471 18.676 1.00 94.12 206 ARG A CA 1
ATOM 1663 C C . ARG A 1 206 ? -17.917 1.695 19.351 1.00 94.12 206 ARG A C 1
ATOM 1665 O O . ARG A 1 206 ? -17.872 1.893 20.560 1.00 94.12 206 ARG A O 1
ATOM 1672 N N . ALA A 1 207 ? -16.838 1.771 18.571 1.00 94.56 207 ALA A N 1
ATOM 1673 C CA . ALA A 1 207 ? -15.499 2.025 19.102 1.00 94.56 207 ALA A CA 1
ATOM 1674 C C . ALA A 1 207 ? -15.396 3.380 19.829 1.00 94.56 207 ALA A C 1
ATOM 1676 O O . ALA A 1 207 ? -14.768 3.475 20.882 1.00 94.56 207 ALA A O 1
ATOM 1677 N N . GLN A 1 208 ? -16.035 4.428 19.297 1.00 96.25 208 GLN A N 1
ATOM 1678 C CA . GLN A 1 208 ? -16.082 5.747 19.938 1.00 96.25 208 GLN A CA 1
ATOM 1679 C C . GLN A 1 208 ? -16.881 5.732 21.246 1.00 96.25 208 GLN A C 1
ATOM 1681 O O . GLN A 1 208 ? -16.443 6.335 22.225 1.00 96.25 208 GLN A O 1
ATOM 1686 N N . ILE A 1 209 ? -18.019 5.032 21.274 1.00 96.94 209 ILE A N 1
ATOM 1687 C CA . ILE A 1 209 ? -18.833 4.858 22.483 1.00 96.94 209 ILE A CA 1
ATOM 1688 C C . ILE A 1 209 ? -18.026 4.117 23.553 1.00 96.94 209 ILE A C 1
ATOM 1690 O O . ILE A 1 209 ? -17.923 4.611 24.673 1.00 96.94 209 ILE A O 1
ATOM 1694 N N . ALA A 1 210 ? -17.379 3.003 23.198 1.00 96.81 210 ALA A N 1
ATOM 1695 C CA . ALA A 1 210 ? -16.547 2.237 24.124 1.00 96.81 210 ALA A CA 1
ATOM 1696 C C . ALA A 1 210 ? -15.394 3.080 24.695 1.00 96.81 210 ALA A C 1
ATOM 1698 O O . ALA A 1 210 ? -15.160 3.109 25.903 1.00 96.81 210 ALA A O 1
ATOM 1699 N N . GLN A 1 211 ? -14.698 3.838 23.841 1.00 97.25 211 GLN A N 1
ATOM 1700 C CA . GLN A 1 211 ? -13.618 4.722 24.281 1.00 97.25 211 GLN A CA 1
ATOM 1701 C C . GLN A 1 211 ? -14.116 5.813 25.241 1.00 97.25 211 GLN A C 1
ATOM 1703 O O . GLN A 1 211 ? -13.466 6.078 26.255 1.00 97.25 211 GLN A O 1
ATOM 1708 N N . ALA A 1 212 ? -15.258 6.439 24.944 1.00 97.50 212 ALA A N 1
ATOM 1709 C CA . ALA A 1 212 ? -15.852 7.463 25.800 1.00 97.50 212 ALA A CA 1
ATOM 1710 C C . ALA A 1 212 ? -16.299 6.889 27.154 1.00 97.50 212 ALA A C 1
ATOM 1712 O O . ALA A 1 212 ? -16.022 7.491 28.190 1.00 97.50 212 ALA A O 1
ATOM 1713 N N . ALA A 1 213 ? -16.920 5.709 27.155 1.00 96.75 213 ALA A N 1
ATOM 1714 C CA . ALA A 1 213 ? -17.372 5.018 28.358 1.00 96.75 213 ALA A CA 1
ATOM 1715 C C . ALA A 1 213 ? -16.197 4.632 29.278 1.00 96.75 213 ALA A C 1
ATOM 1717 O O . ALA A 1 213 ? -16.213 4.959 30.464 1.00 96.75 213 ALA A O 1
ATOM 1718 N N . ARG A 1 214 ? -15.115 4.063 28.723 1.00 96.56 214 ARG A N 1
ATOM 1719 C CA . ARG A 1 214 ? -13.878 3.775 29.479 1.00 96.56 214 ARG A CA 1
ATOM 1720 C C . ARG A 1 214 ? -13.245 5.041 30.054 1.00 96.56 214 ARG A C 1
ATOM 1722 O O . ARG A 1 214 ? -12.788 5.044 31.195 1.00 96.56 214 ARG A O 1
ATOM 1729 N N . ARG A 1 215 ? -13.226 6.136 29.283 1.00 96.81 215 ARG A N 1
ATOM 1730 C CA . ARG A 1 215 ? -12.694 7.421 29.759 1.00 96.81 215 ARG A CA 1
ATOM 1731 C C . ARG A 1 215 ? -13.530 7.984 30.906 1.00 96.81 215 ARG A C 1
ATOM 1733 O O . ARG A 1 215 ? -12.951 8.489 31.860 1.00 96.81 215 ARG A O 1
ATOM 1740 N N . LEU A 1 216 ? -14.856 7.892 30.819 1.00 95.50 216 LEU A N 1
ATOM 1741 C CA . LEU A 1 216 ? -15.761 8.339 31.875 1.00 95.50 216 LEU A CA 1
ATOM 1742 C C . LEU A 1 216 ? -15.595 7.507 33.153 1.00 95.50 216 LEU A C 1
ATOM 1744 O O . LEU A 1 216 ? -15.443 8.091 34.219 1.00 95.50 216 LEU A O 1
ATOM 1748 N N . SER A 1 217 ? -15.551 6.176 33.043 1.00 94.44 217 SER A N 1
ATOM 1749 C CA . SER A 1 217 ? -15.291 5.287 34.186 1.00 94.44 217 SER A CA 1
ATOM 1750 C C . SER A 1 217 ? -13.964 5.628 34.869 1.00 94.44 217 SER A C 1
ATOM 1752 O O . SER A 1 217 ? -13.932 5.810 36.081 1.00 94.44 217 SER A O 1
ATOM 1754 N N . SER A 1 218 ? -12.897 5.849 34.092 1.00 95.38 218 SER A N 1
ATOM 1755 C CA . SER A 1 218 ? -11.602 6.272 34.637 1.00 95.38 218 SER A CA 1
ATOM 1756 C C . SER A 1 218 ? -11.673 7.592 35.408 1.00 95.38 218 SER A C 1
ATOM 1758 O O . SER A 1 218 ? -11.004 7.698 36.423 1.00 95.38 218 SER A O 1
ATOM 1760 N N . LEU A 1 219 ? -12.441 8.584 34.941 1.00 95.25 219 LEU A N 1
ATOM 1761 C CA . LEU A 1 219 ? -12.576 9.882 35.621 1.00 95.25 219 LEU A CA 1
ATOM 1762 C C . LEU A 1 219 ? -13.419 9.792 36.900 1.00 95.25 219 LEU A C 1
ATOM 1764 O O . LEU A 1 219 ? -13.196 10.551 37.836 1.00 95.25 219 LEU A O 1
ATOM 1768 N N . ILE A 1 220 ? -14.404 8.892 36.935 1.00 93.31 220 ILE A N 1
ATOM 1769 C CA . ILE A 1 220 ? -15.250 8.663 38.116 1.00 93.31 220 ILE A CA 1
ATOM 1770 C C . ILE A 1 220 ? -14.466 7.935 39.214 1.00 93.31 220 ILE A C 1
ATOM 1772 O O . ILE A 1 220 ? -14.670 8.225 40.390 1.00 93.31 220 ILE A O 1
ATOM 1776 N N . ALA A 1 221 ? -13.561 7.035 38.825 1.00 89.81 221 ALA A N 1
ATOM 1777 C CA . ALA A 1 221 ? -12.716 6.275 39.737 1.00 89.81 221 ALA A CA 1
ATOM 1778 C C . ALA A 1 221 ? -11.523 7.075 40.306 1.00 89.81 221 ALA A C 1
ATOM 1780 O O . ALA A 1 221 ? -10.792 6.549 41.143 1.00 89.81 221 ALA A O 1
ATOM 1781 N N . GLU A 1 222 ? -11.288 8.317 39.859 1.00 92.69 222 GLU A N 1
ATOM 1782 C CA . GLU A 1 222 ? -10.216 9.164 40.399 1.00 92.69 222 GLU A CA 1
ATOM 1783 C C . GLU A 1 222 ? -10.498 9.579 41.854 1.00 92.69 222 GLU A C 1
ATOM 1785 O O . GLU A 1 222 ? -11.602 10.003 42.211 1.00 92.69 222 GLU A O 1
ATOM 1790 N N . ASP A 1 223 ? -9.468 9.514 42.701 1.00 85.38 223 ASP A N 1
ATOM 1791 C CA . ASP A 1 223 ? -9.558 9.958 44.091 1.00 85.38 223 ASP A CA 1
ATOM 1792 C C . ASP A 1 223 ? -9.906 11.451 44.167 1.00 85.38 223 ASP A C 1
ATOM 1794 O O . ASP A 1 223 ? -9.220 12.310 43.613 1.00 85.38 223 ASP A O 1
ATOM 1798 N N . GLY A 1 224 ? -10.983 11.773 44.885 1.00 86.19 224 GLY A N 1
ATOM 1799 C CA . GLY A 1 224 ? -11.485 13.144 44.986 1.00 86.19 224 GLY A CA 1
ATOM 1800 C C . GLY A 1 224 ? -12.355 13.588 43.807 1.00 86.19 224 GLY A C 1
ATOM 1801 O O . GLY A 1 224 ? -12.683 14.775 43.726 1.00 86.19 224 GLY A O 1
ATOM 1802 N N . ALA A 1 225 ? -12.774 12.668 42.927 1.00 88.12 225 ALA A N 1
ATOM 1803 C CA . ALA A 1 225 ? -13.772 12.961 41.907 1.00 88.12 225 ALA A CA 1
ATOM 1804 C C . ALA A 1 225 ? -15.020 13.607 42.551 1.00 88.12 225 ALA A C 1
ATOM 1806 O O . ALA A 1 225 ? -15.554 13.080 43.535 1.00 88.12 225 ALA A O 1
ATOM 1807 N N . PRO A 1 226 ? -15.526 14.739 42.018 1.00 93.56 226 PRO A N 1
ATOM 1808 C CA . PRO A 1 226 ? -16.655 15.475 42.590 1.00 93.56 226 PRO A CA 1
ATOM 1809 C C . PRO A 1 226 ? -18.001 14.798 42.267 1.00 93.56 226 PRO A C 1
ATOM 1811 O O . PRO A 1 226 ? -18.957 15.444 41.837 1.00 93.56 226 PRO A O 1
ATOM 1814 N N . VAL A 1 227 ? -18.077 13.477 42.444 1.00 91.06 227 VAL A N 1
ATOM 1815 C CA . VAL A 1 227 ? -19.236 12.637 42.140 1.00 91.06 227 VAL A CA 1
ATOM 1816 C C . VAL A 1 227 ? -19.672 11.923 43.424 1.00 91.06 227 VAL A C 1
ATOM 1818 O O . VAL A 1 227 ? -18.868 11.227 44.044 1.00 91.06 227 VAL A O 1
ATOM 1821 N N . PRO A 1 228 ? -20.940 12.053 43.858 1.00 94.75 228 PRO A N 1
ATOM 1822 C CA . PRO A 1 228 ? -21.435 11.329 45.024 1.00 94.75 228 PRO A CA 1
ATOM 1823 C C . PRO A 1 228 ? -21.239 9.816 44.880 1.00 94.75 228 PRO A C 1
ATOM 1825 O O . PRO A 1 228 ? -21.580 9.247 43.845 1.00 94.75 228 PRO A O 1
ATOM 1828 N N . ARG A 1 229 ? -20.780 9.140 45.940 1.00 88.94 229 ARG A N 1
ATOM 1829 C CA . ARG A 1 229 ? -20.426 7.705 45.912 1.00 88.94 229 ARG A CA 1
ATOM 1830 C C . ARG A 1 229 ? -21.525 6.797 45.340 1.00 88.94 229 ARG A C 1
ATOM 1832 O O . ARG A 1 229 ? -21.244 5.921 44.537 1.00 88.94 229 ARG A O 1
ATOM 1839 N N . GLN A 1 230 ? -22.784 7.034 45.710 1.00 92.50 230 GLN A N 1
ATOM 1840 C CA . GLN A 1 230 ? -23.932 6.268 45.197 1.00 92.50 230 GLN A CA 1
ATOM 1841 C C . GLN A 1 230 ? -24.204 6.511 43.704 1.00 92.50 230 GLN A C 1
ATOM 1843 O O . GLN A 1 230 ? -24.777 5.671 43.014 1.00 92.50 230 GLN A O 1
ATOM 1848 N N . LEU A 1 231 ? -23.836 7.685 43.187 1.00 93.38 231 LEU A N 1
ATOM 1849 C CA . LEU A 1 231 ? -23.920 7.975 41.761 1.00 93.38 231 LEU A CA 1
ATOM 1850 C C . LEU A 1 231 ? -22.744 7.345 41.004 1.00 93.38 231 LEU A C 1
ATOM 1852 O O . LEU A 1 231 ? -22.976 6.802 39.933 1.00 93.38 231 LEU A O 1
ATOM 1856 N N . ALA A 1 232 ? -21.538 7.360 41.578 1.00 91.94 232 ALA A N 1
ATOM 1857 C CA . ALA A 1 232 ? -20.358 6.716 41.003 1.00 91.94 232 ALA A CA 1
ATOM 1858 C C . ALA A 1 232 ? -20.574 5.208 40.783 1.00 91.94 232 ALA A C 1
ATOM 1860 O O . ALA A 1 232 ? -20.425 4.745 39.6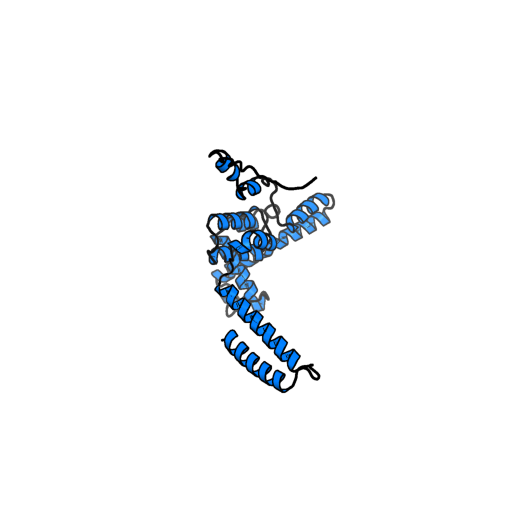60 1.00 91.94 232 ALA A O 1
ATOM 1861 N N . ILE A 1 233 ? -21.050 4.485 41.807 1.00 91.69 233 ILE A N 1
ATOM 1862 C CA . ILE A 1 233 ? -21.324 3.036 41.724 1.00 91.69 233 ILE A CA 1
ATOM 1863 C C . ILE A 1 233 ? -22.321 2.719 40.598 1.00 91.69 233 ILE A C 1
ATOM 1865 O O . ILE A 1 233 ? -22.042 1.898 39.731 1.00 91.69 233 ILE A O 1
ATOM 1869 N N . ARG A 1 234 ? -23.458 3.429 40.551 1.00 94.12 234 ARG A N 1
ATOM 1870 C CA . ARG A 1 234 ? -24.473 3.218 39.501 1.00 94.12 234 ARG A CA 1
ATOM 1871 C C . ARG A 1 234 ? -23.943 3.525 38.102 1.00 94.12 234 ARG A C 1
ATOM 1873 O O . ARG A 1 234 ? -24.319 2.857 37.142 1.00 94.12 234 ARG A O 1
ATOM 1880 N N . LEU A 1 235 ? -23.114 4.563 37.968 1.00 93.81 235 LEU A N 1
ATOM 1881 C CA . LEU A 1 235 ? -22.504 4.916 36.688 1.00 93.81 235 LEU A CA 1
ATOM 1882 C C . LEU A 1 235 ? -21.505 3.849 36.241 1.00 93.81 235 LEU A C 1
ATOM 1884 O O . LEU A 1 235 ? -21.515 3.507 35.067 1.00 93.81 235 LEU A O 1
ATOM 1888 N N . GLU A 1 236 ? -20.690 3.306 37.144 1.00 93.25 236 GLU A N 1
ATOM 1889 C CA . GLU A 1 236 ? -19.759 2.217 36.830 1.00 93.25 236 GLU A CA 1
ATOM 1890 C C . GLU A 1 236 ? -20.489 0.953 36.364 1.00 93.25 236 GLU A C 1
ATOM 1892 O O . GLU A 1 236 ? -20.127 0.407 35.323 1.00 93.25 236 GLU A O 1
ATOM 1897 N N . GLU A 1 237 ? -21.556 0.543 37.056 1.00 94.62 237 GLU A N 1
ATOM 1898 C CA . GLU A 1 237 ? -22.400 -0.592 36.647 1.00 94.62 237 GLU A CA 1
ATOM 1899 C C . GLU A 1 237 ? -23.013 -0.364 35.255 1.00 94.62 237 GLU A C 1
ATOM 1901 O O . GLU A 1 237 ? -22.842 -1.183 34.352 1.00 94.62 237 GLU A O 1
ATOM 1906 N N . THR A 1 238 ? -23.637 0.801 35.039 1.00 96.38 238 THR A N 1
ATOM 1907 C CA . THR A 1 238 ? -24.267 1.147 33.749 1.00 96.38 238 THR A CA 1
ATOM 1908 C C . THR A 1 238 ? -23.237 1.238 32.614 1.00 96.38 238 THR A C 1
ATOM 1910 O O . THR A 1 238 ? -23.515 0.874 31.472 1.00 96.38 238 THR A O 1
ATOM 1913 N N . ILE A 1 239 ? -22.031 1.741 32.901 1.00 96.00 239 ILE A N 1
ATOM 1914 C CA . ILE A 1 239 ? -20.923 1.787 31.939 1.00 96.00 239 ILE A CA 1
ATOM 1915 C C . ILE A 1 239 ? -20.451 0.370 31.598 1.00 96.00 239 ILE A C 1
ATOM 1917 O O . ILE A 1 239 ? -20.160 0.111 30.431 1.00 96.00 239 ILE A O 1
ATOM 1921 N N . GLY A 1 240 ? -20.402 -0.537 32.576 1.00 94.56 240 GLY A N 1
ATOM 1922 C CA . GLY A 1 240 ? -20.096 -1.951 32.357 1.00 94.56 240 GLY A CA 1
ATOM 1923 C C . GLY A 1 240 ? -21.067 -2.604 31.373 1.00 94.56 240 GLY A C 1
ATOM 1924 O O . GLY A 1 240 ? -20.629 -3.148 30.360 1.00 94.56 240 GLY A O 1
ATOM 1925 N N . GLU A 1 241 ? -22.373 -2.454 31.605 1.00 95.94 241 GLU A N 1
ATOM 1926 C CA . GLU A 1 241 ? -23.422 -2.960 30.703 1.00 95.94 241 GLU A CA 1
ATOM 1927 C C . GLU A 1 241 ? -23.317 -2.356 29.294 1.00 95.94 241 GLU A C 1
ATOM 1929 O O . GLU A 1 241 ? -23.438 -3.055 28.286 1.00 95.94 241 GLU A O 1
ATOM 1934 N N . LEU A 1 242 ? -23.052 -1.047 29.204 1.00 94.94 242 LEU A N 1
ATOM 1935 C CA . LEU A 1 242 ? -22.857 -0.370 27.924 1.00 94.94 242 LEU A CA 1
ATOM 1936 C C . LEU A 1 242 ? -21.659 -0.941 27.161 1.00 94.94 242 LEU A C 1
ATOM 1938 O O . LEU A 1 242 ? -21.767 -1.151 25.955 1.00 94.94 242 LEU A O 1
ATOM 1942 N N . LEU A 1 243 ? -20.528 -1.162 27.838 1.00 94.50 243 LEU A N 1
ATOM 1943 C CA . LEU A 1 243 ? -19.319 -1.716 27.225 1.00 94.50 243 LEU A CA 1
ATOM 1944 C C . LEU A 1 243 ? -19.567 -3.135 26.711 1.00 94.50 243 LEU A C 1
ATOM 1946 O O . LEU A 1 243 ? -19.242 -3.421 25.560 1.00 94.50 243 LEU A O 1
ATOM 1950 N N . GLU A 1 244 ? -20.226 -3.977 27.505 1.00 94.69 244 GLU A N 1
ATOM 1951 C CA . GLU A 1 244 ? -20.617 -5.325 27.088 1.00 94.69 244 GLU A CA 1
ATOM 1952 C C . GLU A 1 244 ? -21.535 -5.299 25.853 1.00 94.69 244 GLU A C 1
ATOM 1954 O O . GLU A 1 244 ? -21.357 -6.088 24.926 1.00 94.69 244 GLU A O 1
ATOM 1959 N N . ALA A 1 245 ? -22.471 -4.350 25.784 1.00 93.69 245 ALA A N 1
ATOM 1960 C CA . ALA A 1 245 ? -23.406 -4.228 24.667 1.00 93.69 245 ALA A CA 1
ATOM 1961 C C . ALA A 1 245 ? -22.787 -3.687 23.362 1.00 93.69 245 ALA A C 1
ATOM 1963 O O . ALA A 1 245 ? -23.347 -3.910 22.287 1.00 93.69 245 ALA A O 1
ATOM 1964 N N . VAL A 1 246 ? -21.687 -2.925 23.426 1.00 93.12 246 VAL A N 1
ATOM 1965 C CA . VAL A 1 246 ? -21.051 -2.329 22.230 1.00 93.12 246 VAL A CA 1
ATOM 1966 C C . VAL A 1 246 ? -19.809 -3.074 21.750 1.00 93.12 246 VAL A C 1
ATOM 1968 O O . VAL A 1 246 ? -19.387 -2.846 20.612 1.00 93.12 246 VAL A O 1
ATOM 1971 N N . GLU A 1 247 ? -19.221 -3.920 22.597 1.00 87.25 247 GLU A N 1
ATOM 1972 C CA . GLU A 1 247 ? -18.041 -4.734 22.281 1.00 87.25 247 GLU A CA 1
ATOM 1973 C C . GLU A 1 247 ? -18.395 -6.152 21.803 1.00 87.25 247 GLU A C 1
ATOM 1975 O O . GLU A 1 247 ? -17.586 -6.752 21.091 1.00 87.25 247 GLU A O 1
ATOM 1980 N N . ASN A 1 248 ? -19.604 -6.635 22.115 1.00 75.44 248 ASN A N 1
ATOM 1981 C CA . ASN A 1 248 ? -20.206 -7.851 21.552 1.00 75.44 248 ASN A CA 1
ATOM 1982 C C . ASN A 1 248 ? -21.005 -7.568 20.261 1.00 75.44 248 ASN A C 1
ATOM 1984 O O . ASN A 1 248 ? -21.060 -8.470 19.393 1.00 75.44 248 ASN A O 1
#

pLDDT: mean 79.45, std 20.13, range [29.81, 97.5]

Secondary structure (DSSP, 8-state):
-------PPP------TTHHHHTT----HHHHGGG--S-----HHHHHHHHHHHHTTT-HHHHHHHHHHHHHTTHHHHHHHHHHHHHHTTHHHHTT-SSHHHHHHHTS---HHHHHHHHHHHHHHHHH-HHHHHHHHH-TTTSPPPPHHHHHHHHHHHHH--S-HHHHHHHHHHHHTS---HHHHHHHHHHHHSPPPHHHHHHHHHHHHHHHHHHHHHHHSSTT-SS-HHHHHHHHHHHHHHHHHHH-

Foldseek 3Di:
DDDDDDDDDDDDDDDDPVNVVVVPPPPDPVVVVVVPPDDLQAEPVLVVLVVVLVVCVVPVVSNVVSLVVLLVQLVLLVVLVVLVVCVVVVVVVVVPAPHSCRCCCVPVVDDPVSNCLSPVLNVLCVPPPVVLSVCSVPVSRPAARAHSLLSVLLVQLVVQVQADPVLSVVSCCCVGRSPYHNVVSCVPCVCRSPPQDPVNVLLVVLVVLLVVLVVVLVLLPDDPRPAPPVRNVVSNVVSVVSNVVSVD